Protein AF-A0A918XNM6-F1 (afdb_monomer)

InterPro domains:
  IPR001623 DnaJ domain [cd06257] (172-215)
  IPR036869 Chaperone J-domain superfamily [G3DSA:1.10.287.110] (163-220)
  IPR036869 Chaperone J-domain superfamily [SSF46565] (166-219)

Sequence (221 aa):
MPDASAPAGTRGASYIVPCSSRFRDRVADLAARRGASAADLARAVLLLVGPDQLARVPDPGEPDPADREAIELRSGASRGRVLKRKPRIQMRLPAGYRDSDLRRALALALQMAEGEAQLALVTASDRRAEAAVEKARDGLAEENATLRQLVSDLATPVLERGITGRSDALFVLGFPPTAVPDPTTVKRRWRRLAMIYHPDSAFGDHERMSQLNLALSRLLG

Radius of gyration: 36.49 Å; Cα contacts (8 Å, |Δi|>4): 243; chains: 1; bounding box: 73×28×99 Å

pLDDT: mean 90.88, std 11.56, range [34.44, 98.5]

Structure (mmCIF, N/CA/C/O backbone):
data_AF-A0A918XNM6-F1
#
_entry.id   AF-A0A918XNM6-F1
#
loop_
_atom_site.group_PDB
_atom_site.id
_atom_site.type_symbol
_atom_site.label_atom_id
_atom_site.label_alt_id
_atom_site.label_comp_id
_atom_site.label_asym_id
_atom_site.label_entity_id
_atom_site.label_seq_id
_atom_site.pdbx_PDB_ins_code
_atom_site.Cartn_x
_atom_site.Cartn_y
_atom_site.Cartn_z
_atom_site.occupancy
_atom_site.B_iso_or_equiv
_atom_site.auth_seq_id
_atom_site.auth_comp_id
_atom_site.auth_asym_id
_atom_site.auth_atom_id
_atom_site.pdbx_PDB_model_num
ATOM 1 N N . MET A 1 1 ? -23.505 8.303 -43.643 1.00 36.06 1 MET A N 1
ATOM 2 C CA . MET A 1 1 ? -22.376 7.362 -43.502 1.00 36.06 1 MET A CA 1
ATOM 3 C C . MET A 1 1 ? -21.120 8.210 -43.400 1.00 36.06 1 MET A C 1
ATOM 5 O O . MET A 1 1 ? -20.708 8.728 -44.430 1.00 36.06 1 MET A O 1
ATOM 9 N N . PRO A 1 2 ? -20.613 8.510 -42.193 1.00 35.84 2 PRO A N 1
ATOM 10 C CA . PRO A 1 2 ? -19.378 9.264 -42.062 1.00 35.84 2 PRO A CA 1
ATOM 11 C C . PRO A 1 2 ? -18.187 8.342 -42.331 1.00 35.84 2 PRO A C 1
ATOM 13 O O . PRO A 1 2 ? -18.175 7.179 -41.932 1.00 35.84 2 PRO A O 1
ATOM 16 N N . ASP A 1 3 ? -17.238 8.898 -43.068 1.00 34.44 3 ASP A N 1
ATOM 17 C CA . ASP A 1 3 ? -16.033 8.276 -43.592 1.00 34.44 3 ASP A CA 1
ATOM 18 C C . ASP A 1 3 ? -15.115 7.819 -42.446 1.00 34.44 3 ASP A C 1
ATOM 20 O O . ASP A 1 3 ? -14.707 8.613 -41.594 1.00 34.44 3 ASP A O 1
ATOM 24 N N . ALA A 1 4 ? -14.828 6.518 -42.390 1.00 42.84 4 ALA A N 1
ATOM 25 C CA . ALA A 1 4 ? -13.928 5.923 -41.412 1.00 42.84 4 ALA A CA 1
ATOM 26 C C . ALA A 1 4 ? -12.482 6.161 -41.863 1.00 42.84 4 ALA A C 1
ATOM 28 O O . ALA A 1 4 ? -11.829 5.278 -42.420 1.00 42.84 4 ALA A O 1
ATOM 29 N N . SER A 1 5 ? -11.976 7.373 -41.628 1.00 38.03 5 SER A N 1
ATOM 30 C CA . SER A 1 5 ? -10.560 7.677 -41.814 1.00 38.03 5 SER A CA 1
ATOM 31 C C . SER A 1 5 ? -9.727 6.779 -40.895 1.00 38.03 5 SER A C 1
ATOM 33 O O . SER A 1 5 ? -9.821 6.874 -39.668 1.00 38.03 5 SER A O 1
ATOM 35 N N . ALA A 1 6 ? -8.912 5.906 -41.490 1.00 37.59 6 ALA A N 1
ATOM 36 C CA . ALA A 1 6 ? -7.912 5.114 -40.786 1.00 37.59 6 ALA A CA 1
ATOM 37 C C . ALA A 1 6 ? -7.037 6.022 -39.894 1.00 37.59 6 ALA A C 1
ATOM 39 O O . ALA A 1 6 ? -6.684 7.126 -40.324 1.00 37.59 6 ALA A O 1
ATOM 40 N N . PRO A 1 7 ? -6.661 5.597 -38.672 1.00 42.84 7 PRO A N 1
ATOM 41 C CA . PRO A 1 7 ? -5.794 6.403 -37.824 1.00 42.84 7 PRO A CA 1
ATOM 42 C C . PRO A 1 7 ? -4.472 6.648 -38.557 1.00 42.84 7 PRO A C 1
ATOM 44 O O . PRO A 1 7 ? -3.807 5.703 -38.988 1.00 42.84 7 PRO A O 1
ATOM 47 N N . ALA A 1 8 ? -4.114 7.923 -38.728 1.00 46.00 8 ALA A N 1
ATOM 48 C CA . ALA A 1 8 ? -2.864 8.338 -39.349 1.00 46.00 8 ALA A CA 1
ATOM 49 C C . ALA A 1 8 ? -1.700 7.595 -38.680 1.00 46.00 8 ALA A C 1
ATOM 51 O O . ALA A 1 8 ? -1.456 7.766 -37.487 1.00 46.00 8 ALA A O 1
ATOM 52 N N . GLY A 1 9 ? -1.014 6.734 -39.439 1.00 50.06 9 GLY A N 1
ATOM 53 C CA . GLY A 1 9 ? 0.064 5.901 -38.919 1.00 50.06 9 GLY A CA 1
ATOM 54 C C . GLY A 1 9 ? 1.111 6.758 -38.215 1.00 50.06 9 GLY A C 1
ATOM 55 O O . GLY A 1 9 ? 1.778 7.584 -38.842 1.00 50.06 9 GLY A O 1
ATOM 56 N N . THR A 1 10 ? 1.241 6.585 -36.902 1.00 60.78 10 THR A N 1
ATOM 57 C CA . THR A 1 10 ? 2.183 7.343 -36.084 1.00 60.78 10 THR A CA 1
ATOM 58 C C . THR A 1 10 ? 3.596 7.059 -36.590 1.00 60.78 10 THR A C 1
ATOM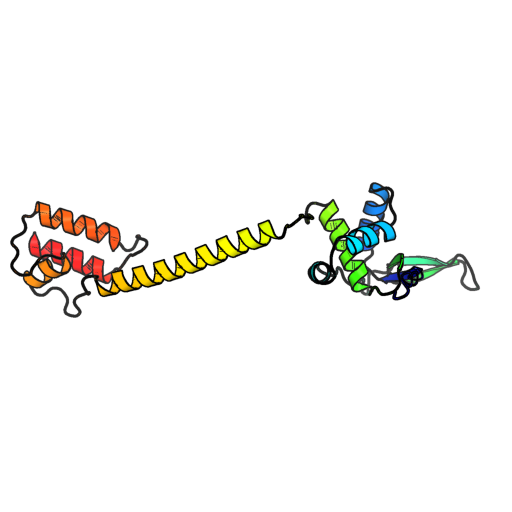 60 O O . THR A 1 10 ? 4.100 5.943 -36.451 1.00 60.78 10 THR A O 1
ATOM 63 N N . ARG A 1 11 ? 4.250 8.044 -37.225 1.00 76.31 11 ARG A N 1
ATOM 64 C CA . ARG A 1 11 ? 5.638 7.887 -37.693 1.00 76.31 11 ARG A CA 1
ATOM 65 C C . ARG A 1 11 ? 6.523 7.460 -36.522 1.00 76.31 11 ARG A C 1
ATOM 67 O O . ARG A 1 11 ? 6.492 8.072 -35.456 1.00 76.31 11 ARG A O 1
ATOM 74 N N . GLY A 1 12 ? 7.339 6.431 -36.745 1.00 81.81 12 GLY A N 1
ATOM 75 C CA . GLY A 1 12 ? 8.355 6.019 -35.780 1.00 81.81 12 GLY A CA 1
ATOM 76 C C . GLY A 1 12 ? 9.396 7.123 -35.584 1.00 81.81 12 GLY A C 1
ATOM 77 O O . GLY A 1 12 ? 10.036 7.545 -36.548 1.00 81.81 12 GLY A O 1
ATOM 78 N N . ALA A 1 13 ? 9.573 7.561 -34.342 1.00 90.56 13 ALA A N 1
ATOM 79 C CA . ALA A 1 13 ? 10.600 8.490 -33.899 1.00 90.56 13 ALA A CA 1
ATOM 80 C C . ALA A 1 13 ? 11.779 7.732 -33.269 1.00 90.56 13 ALA A C 1
ATOM 82 O O . ALA A 1 13 ? 11.621 6.653 -32.690 1.00 90.56 13 ALA A O 1
ATOM 83 N N . SER A 1 14 ? 12.978 8.299 -33.406 1.00 94.44 14 SER A N 1
ATOM 84 C CA . SER A 1 14 ? 14.178 7.809 -32.728 1.00 94.44 14 SER A CA 1
ATOM 85 C C . SER A 1 14 ? 14.359 8.573 -31.425 1.00 94.44 14 SER A C 1
ATOM 87 O O . SER A 1 14 ? 14.466 9.796 -31.441 1.00 94.44 14 SER A O 1
ATOM 89 N N . TYR A 1 15 ? 14.446 7.846 -30.320 1.00 96.12 15 TYR A N 1
ATOM 90 C CA . TYR A 1 15 ? 14.649 8.383 -28.983 1.00 96.12 15 TYR A CA 1
ATOM 91 C C . TYR A 1 15 ? 16.077 8.112 -28.517 1.00 96.12 15 TYR A C 1
ATOM 93 O O . TYR A 1 15 ? 16.608 7.016 -28.714 1.00 96.12 15 TYR A O 1
ATOM 101 N N . ILE A 1 16 ? 16.695 9.116 -27.895 1.00 95.88 16 ILE A N 1
ATOM 102 C CA . ILE A 1 16 ? 18.001 9.017 -27.241 1.00 95.88 16 ILE A CA 1
ATOM 103 C C . ILE A 1 16 ? 17.785 9.426 -25.790 1.00 95.88 16 ILE A C 1
ATOM 105 O O . ILE A 1 16 ? 17.869 10.604 -25.472 1.00 95.88 16 ILE A O 1
ATOM 109 N N . VAL A 1 17 ? 17.494 8.448 -24.937 1.00 96.69 17 VAL A N 1
ATOM 110 C CA . VAL A 1 17 ? 17.051 8.670 -23.558 1.00 96.69 17 VAL A CA 1
ATOM 111 C C . VAL A 1 17 ? 18.264 8.633 -22.625 1.00 96.69 17 VAL A C 1
ATOM 113 O O . VAL A 1 17 ? 18.846 7.556 -22.455 1.00 96.69 17 VAL A O 1
ATOM 116 N N . PRO A 1 18 ? 18.692 9.759 -22.023 1.00 96.75 18 PRO A N 1
ATOM 117 C CA . PRO A 1 18 ? 19.796 9.765 -21.069 1.00 96.75 18 PRO A CA 1
ATOM 118 C C . PRO A 1 18 ? 19.385 9.070 -19.768 1.00 96.75 18 PRO A C 1
ATOM 120 O O . PRO A 1 18 ? 18.349 9.388 -19.179 1.00 96.75 18 PRO A O 1
ATOM 123 N N . CYS A 1 19 ? 20.211 8.144 -19.292 1.00 96.62 19 CYS A N 1
ATOM 124 C CA . CYS A 1 19 ? 19.999 7.420 -18.037 1.00 96.62 19 CYS A CA 1
ATOM 125 C C . CYS A 1 19 ? 21.346 7.002 -17.434 1.00 96.62 19 CYS A C 1
ATOM 127 O O . CYS A 1 19 ? 22.368 7.077 -18.114 1.00 96.62 19 CYS A O 1
ATOM 129 N N . SER A 1 20 ? 21.362 6.546 -16.181 1.00 97.06 20 SER A N 1
ATOM 130 C CA . SER A 1 20 ? 22.591 6.017 -15.573 1.00 97.06 20 SER A CA 1
ATOM 131 C C . SER A 1 20 ? 23.114 4.774 -16.303 1.00 97.06 20 SER A C 1
ATOM 133 O O . SER A 1 20 ? 22.333 4.003 -16.875 1.00 97.06 20 SER A O 1
ATOM 135 N N . SER A 1 21 ? 24.431 4.553 -16.259 1.00 96.19 21 SER A N 1
ATOM 136 C CA . SER A 1 21 ? 25.080 3.362 -16.828 1.00 96.19 21 SER A CA 1
ATOM 137 C C . SER A 1 21 ? 24.494 2.087 -16.224 1.00 96.19 21 SER A C 1
ATOM 139 O O . SER A 1 21 ? 24.061 1.201 -16.952 1.00 96.19 21 SER A O 1
ATOM 141 N N . ARG A 1 22 ? 24.345 2.046 -14.892 1.00 96.62 22 ARG A N 1
ATOM 142 C CA . ARG A 1 22 ? 23.757 0.900 -14.180 1.00 96.62 22 ARG A CA 1
ATOM 143 C C . ARG A 1 22 ? 22.339 0.578 -14.658 1.00 96.62 22 ARG A C 1
ATOM 145 O O . ARG A 1 22 ? 21.997 -0.592 -14.802 1.00 96.62 22 ARG A O 1
ATOM 152 N N . PHE A 1 23 ? 21.501 1.593 -14.874 1.00 97.81 23 PHE A N 1
ATOM 153 C CA . PHE A 1 23 ? 20.142 1.379 -15.373 1.00 97.81 23 PHE A CA 1
ATOM 154 C C . PHE A 1 23 ? 20.151 0.868 -16.815 1.00 97.81 23 PHE A C 1
ATOM 156 O O . PHE A 1 23 ? 19.489 -0.124 -17.115 1.00 97.81 23 PHE A O 1
ATOM 163 N N . ARG A 1 24 ? 20.943 1.502 -17.689 1.00 97.31 24 ARG A N 1
ATOM 164 C CA . ARG A 1 24 ? 21.126 1.076 -19.083 1.00 97.31 24 ARG A CA 1
ATOM 165 C C . ARG A 1 24 ? 21.545 -0.389 -19.169 1.00 97.31 24 ARG A C 1
ATOM 167 O O . ARG A 1 24 ? 20.944 -1.133 -19.937 1.00 97.31 24 ARG A O 1
ATOM 174 N N . ASP A 1 25 ? 22.543 -0.784 -18.387 1.00 97.06 25 ASP A N 1
ATOM 175 C CA . ASP A 1 25 ? 23.121 -2.127 -18.438 1.00 97.06 25 ASP A CA 1
ATOM 176 C C . ASP A 1 25 ? 22.104 -3.170 -17.957 1.00 97.06 25 ASP A C 1
ATOM 178 O O . ASP A 1 25 ? 21.859 -4.150 -18.652 1.00 97.06 25 ASP A O 1
ATOM 182 N N . ARG A 1 26 ? 21.372 -2.894 -16.866 1.00 98.25 26 ARG A N 1
ATOM 183 C CA . ARG A 1 26 ? 20.266 -3.760 -16.412 1.00 98.25 26 ARG A CA 1
ATOM 184 C C . ARG A 1 26 ? 19.173 -3.928 -17.468 1.00 98.25 26 ARG A C 1
ATOM 186 O O . ARG A 1 26 ? 18.675 -5.038 -17.656 1.00 98.25 26 ARG A O 1
ATOM 193 N N . VAL A 1 27 ? 18.788 -2.844 -18.150 1.00 98.31 27 VAL A N 1
ATOM 194 C CA . VAL A 1 27 ? 17.802 -2.896 -19.242 1.00 98.31 27 VAL A CA 1
ATOM 195 C C . VAL A 1 27 ? 18.334 -3.719 -20.413 1.00 98.31 27 VAL A C 1
ATOM 197 O O . VAL A 1 27 ? 17.595 -4.540 -20.955 1.00 98.31 27 VAL A O 1
ATOM 200 N N . ALA A 1 28 ? 19.595 -3.521 -20.801 1.00 97.69 28 ALA A N 1
ATOM 201 C CA . ALA A 1 28 ? 20.230 -4.272 -21.879 1.00 97.69 28 ALA A CA 1
ATOM 202 C C . ALA A 1 28 ? 20.309 -5.770 -21.551 1.00 97.69 28 ALA A C 1
ATOM 204 O O . ALA A 1 28 ? 19.946 -6.597 -22.386 1.00 97.69 28 ALA A O 1
ATOM 205 N N . ASP A 1 29 ? 20.681 -6.116 -20.320 1.00 98.38 29 ASP A N 1
ATOM 206 C CA . ASP A 1 29 ? 20.733 -7.499 -19.858 1.00 98.38 29 ASP A CA 1
ATOM 207 C C . ASP A 1 29 ? 19.340 -8.136 -19.829 1.00 98.38 29 ASP A C 1
ATOM 209 O O . ASP A 1 29 ? 19.171 -9.281 -20.249 1.00 98.38 29 ASP A O 1
ATOM 213 N N . LEU A 1 30 ? 18.315 -7.410 -19.364 1.00 98.25 30 LEU A N 1
ATOM 214 C CA . LEU A 1 30 ? 16.934 -7.897 -19.407 1.00 98.25 30 LEU A CA 1
ATOM 215 C C . LEU A 1 30 ? 16.475 -8.128 -20.851 1.00 98.25 30 LEU A C 1
ATOM 217 O O . LEU A 1 30 ? 15.897 -9.172 -21.146 1.00 98.25 30 LEU A O 1
ATOM 221 N N . ALA A 1 31 ? 16.749 -7.176 -21.741 1.00 98.06 31 ALA A N 1
ATOM 222 C CA . ALA A 1 31 ? 16.420 -7.266 -23.157 1.00 98.06 31 ALA A CA 1
ATOM 223 C C . ALA A 1 31 ? 17.079 -8.505 -23.793 1.00 98.06 31 ALA A C 1
ATOM 225 O O . ALA A 1 31 ? 16.389 -9.321 -24.404 1.00 98.06 31 ALA A O 1
ATOM 226 N N . ALA A 1 32 ? 18.372 -8.723 -23.528 1.00 98.00 32 ALA A N 1
ATOM 227 C CA . ALA A 1 32 ? 19.110 -9.900 -23.978 1.00 98.00 32 ALA A CA 1
ATOM 228 C C . ALA A 1 32 ? 18.511 -11.210 -23.439 1.00 98.00 32 ALA A C 1
ATOM 230 O O . ALA A 1 32 ? 18.226 -12.117 -24.220 1.00 98.00 32 ALA A O 1
ATOM 231 N N . ARG A 1 33 ? 18.234 -11.298 -22.128 1.00 97.88 33 ARG A N 1
ATOM 232 C CA . ARG A 1 33 ? 17.606 -12.484 -21.509 1.00 97.88 33 ARG A CA 1
ATOM 233 C C . ARG A 1 33 ? 16.224 -12.801 -22.081 1.00 97.88 33 ARG A C 1
ATOM 235 O O . ARG A 1 33 ? 15.808 -13.955 -22.058 1.00 97.88 33 ARG A O 1
ATOM 242 N N . ARG A 1 34 ? 15.493 -11.789 -22.555 1.00 96.56 34 ARG A N 1
ATOM 243 C CA . ARG A 1 34 ? 14.148 -11.931 -23.134 1.00 96.56 34 ARG A CA 1
ATOM 244 C C . ARG A 1 34 ? 14.150 -12.052 -24.661 1.00 96.56 34 ARG A C 1
ATOM 246 O O . ARG A 1 34 ? 13.072 -12.147 -25.235 1.00 96.56 34 ARG A O 1
ATOM 253 N N . GLY A 1 35 ? 15.317 -12.039 -25.313 1.00 96.94 35 GLY A N 1
ATOM 254 C CA . GLY A 1 35 ? 15.412 -12.055 -26.777 1.00 96.94 35 GLY A CA 1
ATOM 255 C C . GLY A 1 35 ? 14.721 -10.858 -27.442 1.00 96.94 35 GLY A C 1
ATOM 256 O O . GLY A 1 35 ? 14.190 -10.987 -28.540 1.00 96.94 35 GLY A O 1
ATOM 257 N N . ALA A 1 36 ? 14.685 -9.712 -26.761 1.00 96.94 36 ALA A N 1
ATOM 258 C CA . ALA A 1 36 ? 13.956 -8.510 -27.157 1.00 96.94 36 ALA A CA 1
ATOM 259 C C . ALA A 1 36 ? 14.885 -7.288 -27.193 1.00 96.94 36 ALA A C 1
ATOM 261 O O . ALA A 1 36 ? 16.001 -7.324 -26.678 1.00 96.94 36 ALA A O 1
ATOM 262 N N . SER A 1 37 ? 14.430 -6.179 -27.780 1.00 97.44 37 SER A N 1
ATOM 263 C CA . SER A 1 37 ? 15.119 -4.888 -27.670 1.00 97.44 37 SER A CA 1
ATOM 264 C C . SER A 1 37 ? 14.582 -4.054 -26.500 1.00 97.44 37 SER A C 1
ATOM 266 O O . SER A 1 37 ? 13.461 -4.254 -26.031 1.00 97.44 37 SER A O 1
ATOM 268 N N . ALA A 1 38 ? 15.339 -3.039 -26.067 1.00 97.19 38 ALA A N 1
ATOM 269 C CA . ALA A 1 38 ? 14.835 -2.052 -25.106 1.00 97.19 38 ALA A CA 1
ATOM 270 C C . ALA A 1 38 ? 13.565 -1.338 -25.618 1.00 97.19 38 ALA A C 1
ATOM 272 O O . ALA A 1 38 ? 12.687 -0.993 -24.831 1.00 97.19 38 ALA A O 1
ATOM 273 N N . ALA A 1 39 ? 13.434 -1.160 -26.939 1.00 97.12 39 ALA A N 1
ATOM 274 C CA . ALA A 1 39 ? 12.224 -0.607 -27.539 1.00 97.12 39 ALA A CA 1
ATOM 275 C C . ALA A 1 39 ? 11.017 -1.539 -27.347 1.00 97.12 39 ALA A C 1
ATOM 277 O O . ALA A 1 39 ? 9.919 -1.057 -27.087 1.00 97.12 39 ALA A O 1
ATOM 278 N N . ASP A 1 40 ? 11.206 -2.856 -27.438 1.00 97.56 40 ASP A N 1
ATOM 279 C CA . ASP A 1 40 ? 10.117 -3.823 -27.265 1.00 97.56 40 ASP A CA 1
ATOM 280 C C . ASP A 1 40 ? 9.670 -3.908 -25.805 1.00 97.56 40 ASP A C 1
ATOM 282 O O . ASP A 1 40 ? 8.469 -3.924 -25.543 1.00 97.56 40 ASP A O 1
ATOM 286 N N . LEU A 1 41 ? 10.614 -3.861 -24.856 1.00 97.75 41 LEU A N 1
ATOM 287 C CA . LEU A 1 41 ? 10.301 -3.782 -23.424 1.00 97.75 41 LEU A CA 1
ATOM 288 C C . LEU A 1 41 ? 9.481 -2.527 -23.100 1.00 97.75 41 LEU A C 1
ATOM 290 O O . LEU A 1 41 ? 8.423 -2.619 -22.477 1.00 97.75 41 LEU A O 1
ATOM 294 N N . ALA A 1 42 ? 9.939 -1.360 -23.565 1.00 97.62 42 ALA A N 1
ATOM 295 C CA . ALA A 1 42 ? 9.218 -0.106 -23.372 1.00 97.62 42 ALA A CA 1
ATOM 296 C C . ALA A 1 42 ? 7.831 -0.152 -24.031 1.00 97.62 42 ALA A C 1
ATOM 298 O O . ALA A 1 42 ? 6.841 0.214 -23.403 1.00 97.62 42 ALA A O 1
ATOM 299 N N . ARG A 1 43 ? 7.733 -0.648 -25.273 1.00 96.25 43 ARG A N 1
ATOM 300 C CA . ARG A 1 43 ? 6.462 -0.760 -26.003 1.00 96.25 43 ARG A CA 1
ATOM 301 C C . ARG A 1 43 ? 5.466 -1.661 -25.279 1.00 96.25 43 ARG A C 1
ATOM 303 O O . ARG A 1 43 ? 4.302 -1.291 -25.185 1.00 96.25 43 ARG A O 1
ATOM 310 N N . ALA A 1 44 ? 5.904 -2.813 -24.772 1.00 96.00 44 ALA A N 1
ATOM 311 C CA . ALA A 1 44 ? 5.036 -3.734 -24.044 1.00 96.00 44 ALA A CA 1
ATOM 312 C C . ALA A 1 44 ? 4.400 -3.055 -22.822 1.00 96.00 44 ALA A C 1
ATOM 314 O O . ALA A 1 44 ? 3.189 -3.133 -22.634 1.00 96.00 44 ALA A O 1
ATOM 315 N N . VAL A 1 45 ? 5.196 -2.318 -22.043 1.00 96.94 45 VAL A N 1
ATOM 316 C CA . VAL A 1 45 ? 4.689 -1.567 -20.888 1.00 96.94 45 VAL A CA 1
ATOM 317 C C . VAL A 1 45 ? 3.752 -0.440 -21.321 1.00 96.94 45 VAL A C 1
ATOM 319 O O . VAL A 1 45 ? 2.652 -0.337 -20.793 1.00 96.94 45 VAL A O 1
ATOM 322 N N . LEU A 1 46 ? 4.138 0.365 -22.314 1.00 95.25 46 LEU A N 1
ATOM 323 C CA . LEU A 1 46 ? 3.338 1.500 -22.793 1.00 95.25 46 LEU A CA 1
ATOM 324 C C . LEU A 1 46 ? 1.991 1.088 -23.412 1.00 95.25 46 LEU A C 1
ATOM 326 O O . LEU A 1 46 ? 1.071 1.899 -23.448 1.00 95.25 46 LEU A O 1
ATOM 330 N N . LEU A 1 47 ? 1.871 -0.145 -23.915 1.00 94.44 47 LEU A N 1
ATOM 331 C CA . LEU A 1 47 ? 0.613 -0.687 -24.441 1.00 94.44 47 LEU A CA 1
ATOM 332 C C . LEU A 1 47 ? -0.317 -1.211 -23.341 1.00 94.44 47 LEU A C 1
ATOM 334 O O . LEU A 1 47 ? -1.533 -1.140 -23.491 1.00 94.44 47 LEU A O 1
ATOM 338 N N . LEU A 1 48 ? 0.245 -1.765 -22.265 1.00 94.12 48 LEU A N 1
ATOM 339 C CA . LEU A 1 48 ? -0.524 -2.412 -21.198 1.00 94.12 48 LEU A CA 1
ATOM 340 C C . LEU A 1 48 ? -0.847 -1.469 -20.035 1.00 94.12 48 LEU A C 1
ATOM 342 O O . LEU A 1 48 ? -1.825 -1.680 -19.321 1.00 94.12 48 LEU A O 1
ATOM 346 N N . VAL A 1 49 ? -0.025 -0.442 -19.829 1.00 94.00 49 VAL A N 1
ATOM 347 C CA . VAL A 1 49 ? -0.083 0.437 -18.661 1.00 94.00 49 VAL A CA 1
ATOM 348 C C . VAL A 1 49 ? -0.476 1.840 -19.102 1.00 94.00 49 VAL A C 1
ATOM 350 O O . VAL A 1 49 ? 0.234 2.494 -19.863 1.00 94.00 49 VAL A O 1
ATOM 353 N N . GLY A 1 50 ? -1.616 2.316 -18.596 1.00 91.50 50 GLY A N 1
ATOM 354 C CA . GLY A 1 50 ? -2.094 3.671 -18.864 1.00 91.50 50 GLY A CA 1
ATOM 355 C C . GLY A 1 50 ? -1.166 4.760 -18.297 1.00 91.50 50 GLY A C 1
ATOM 356 O O . GLY A 1 50 ? -0.424 4.504 -17.341 1.00 91.50 50 GLY A O 1
ATOM 357 N N . PRO A 1 51 ? -1.232 5.994 -18.833 1.00 91.88 51 PRO A N 1
ATOM 358 C CA . PRO A 1 51 ? -0.317 7.082 -18.476 1.00 91.88 51 PRO A CA 1
ATOM 359 C C . PRO A 1 51 ? -0.340 7.427 -16.979 1.00 91.88 51 PRO A C 1
ATOM 361 O O . PRO A 1 51 ? 0.716 7.658 -16.392 1.00 91.88 51 PRO A O 1
ATOM 364 N N . ASP A 1 52 ? -1.511 7.378 -16.337 1.00 93.19 52 ASP A N 1
ATOM 365 C CA . ASP A 1 52 ? -1.655 7.682 -14.907 1.00 93.19 52 ASP A CA 1
ATOM 366 C C . ASP A 1 52 ? -0.962 6.652 -14.010 1.00 93.19 52 ASP A C 1
ATOM 368 O O . ASP A 1 52 ? -0.397 7.001 -12.975 1.00 93.19 52 ASP A O 1
ATOM 372 N N . GLN A 1 53 ? -0.988 5.375 -14.403 1.00 93.19 53 GLN A N 1
ATOM 373 C CA . GLN A 1 53 ? -0.310 4.311 -13.661 1.00 93.19 53 GLN A CA 1
ATOM 374 C C . GLN A 1 53 ? 1.197 4.379 -13.888 1.00 93.19 53 GLN A C 1
ATOM 376 O O . GLN A 1 53 ? 1.976 4.274 -12.942 1.00 93.19 53 GLN A O 1
ATOM 381 N N . LEU A 1 54 ? 1.617 4.654 -15.124 1.00 95.38 54 LEU A N 1
ATOM 382 C CA . LEU A 1 54 ? 3.024 4.846 -15.451 1.00 95.38 54 LEU A CA 1
ATOM 383 C C . LEU A 1 54 ? 3.635 6.031 -14.683 1.00 95.38 54 L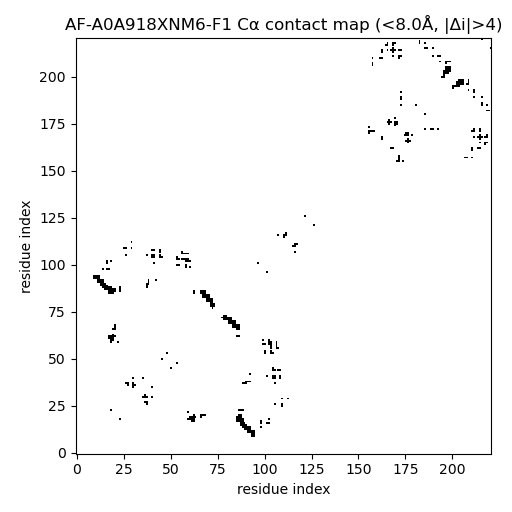EU A C 1
ATOM 385 O O . LEU A 1 54 ? 4.764 5.942 -14.206 1.00 95.38 54 LEU A O 1
ATOM 389 N N . ALA A 1 55 ? 2.879 7.116 -14.493 1.00 95.19 55 ALA A N 1
ATOM 390 C CA . ALA A 1 55 ? 3.308 8.286 -13.725 1.00 95.19 55 ALA A CA 1
ATOM 391 C C . ALA A 1 55 ? 3.540 8.000 -12.226 1.00 95.19 55 ALA A C 1
ATOM 393 O O . ALA A 1 55 ? 4.220 8.783 -11.557 1.00 95.19 55 ALA A O 1
ATOM 394 N N . ARG A 1 56 ? 3.024 6.884 -11.691 1.00 95.06 56 ARG A N 1
ATOM 395 C CA . ARG A 1 56 ? 3.268 6.446 -10.304 1.00 95.06 56 ARG A CA 1
ATOM 396 C C . ARG A 1 56 ? 4.575 5.671 -10.142 1.00 95.06 56 ARG A C 1
ATOM 398 O O . ARG A 1 56 ? 5.102 5.612 -9.036 1.00 95.06 56 ARG A O 1
ATOM 405 N N . VAL A 1 57 ? 5.118 5.110 -11.222 1.00 96.56 57 VAL A N 1
ATOM 406 C CA . VAL A 1 57 ? 6.406 4.401 -11.201 1.00 96.56 57 VAL A CA 1
ATOM 407 C C . VAL A 1 57 ? 7.528 5.419 -11.013 1.00 96.56 57 VAL A C 1
ATOM 409 O O . VAL A 1 57 ? 7.613 6.324 -11.840 1.00 96.56 57 VAL A O 1
ATOM 412 N N . PRO A 1 58 ? 8.402 5.312 -9.996 1.00 96.12 58 PRO A N 1
ATOM 413 C CA . PRO A 1 58 ? 9.514 6.246 -9.819 1.00 96.12 58 PRO A CA 1
ATOM 414 C C . PRO A 1 58 ? 10.397 6.355 -11.074 1.00 96.12 58 PRO A C 1
ATOM 416 O O . PRO A 1 58 ? 10.795 5.343 -11.651 1.00 96.12 58 PRO A O 1
ATOM 419 N N . ASP A 1 59 ? 10.714 7.582 -11.506 1.00 96.81 59 ASP A N 1
ATOM 420 C CA . ASP A 1 59 ? 11.671 7.794 -12.600 1.00 96.81 59 ASP A CA 1
ATOM 421 C C . ASP A 1 59 ? 13.095 7.545 -12.079 1.00 96.81 59 ASP A C 1
ATOM 423 O O . ASP A 1 59 ? 13.512 8.247 -11.156 1.00 96.81 59 ASP A O 1
ATOM 427 N N . PRO A 1 60 ? 13.870 6.609 -12.659 1.00 95.50 60 PRO A N 1
ATOM 428 C CA . PRO A 1 60 ? 15.270 6.403 -12.280 1.00 95.50 60 PRO A CA 1
ATOM 429 C C . PRO A 1 60 ? 16.169 7.612 -12.589 1.00 95.50 60 PRO A C 1
ATOM 431 O O . PRO A 1 60 ? 17.299 7.662 -12.108 1.00 95.50 60 PRO A O 1
ATOM 434 N N . GLY A 1 61 ? 15.684 8.579 -13.373 1.00 94.31 61 GLY A N 1
ATOM 435 C CA . GLY A 1 61 ? 16.330 9.872 -13.555 1.00 94.31 61 GLY A CA 1
ATOM 436 C C . GLY A 1 61 ? 17.468 9.886 -14.576 1.00 94.31 61 GLY A C 1
ATOM 437 O O . GLY A 1 61 ? 17.760 8.913 -15.279 1.00 94.31 61 GLY A O 1
ATOM 438 N N . GLU A 1 62 ? 18.078 11.063 -14.704 1.00 93.38 62 GLU A N 1
ATOM 439 C CA . GLU A 1 62 ? 19.257 11.280 -15.543 1.00 93.38 62 GLU A CA 1
ATOM 440 C C . GLU A 1 62 ? 20.535 10.732 -14.887 1.00 93.38 62 GLU A C 1
ATOM 442 O O . GLU A 1 62 ? 20.579 10.571 -13.668 1.00 93.38 62 GLU A O 1
ATOM 447 N N . PRO A 1 63 ? 21.591 10.444 -15.674 1.00 93.25 63 PRO A N 1
ATOM 448 C CA . PRO A 1 63 ? 22.874 10.034 -15.118 1.00 93.25 63 PRO A CA 1
ATOM 449 C C . PRO A 1 63 ? 23.490 11.148 -14.269 1.00 93.25 63 PRO A C 1
ATOM 451 O O . PRO A 1 63 ? 23.411 12.330 -14.620 1.00 93.25 63 PRO A O 1
ATOM 454 N N . ASP A 1 64 ? 24.189 10.745 -13.210 1.00 92.06 64 ASP A N 1
ATOM 455 C CA . ASP A 1 64 ? 25.011 11.638 -12.396 1.00 92.06 64 ASP A CA 1
ATOM 456 C C . ASP A 1 64 ? 26.056 12.391 -13.260 1.00 92.06 64 ASP A C 1
ATOM 458 O O . ASP A 1 64 ? 26.508 11.873 -14.293 1.00 92.06 64 ASP A O 1
ATOM 462 N N . PRO A 1 65 ? 26.478 13.619 -12.899 1.00 90.12 65 PRO A N 1
ATOM 463 C CA . PRO A 1 65 ? 27.528 14.335 -13.618 1.00 90.12 65 PRO A CA 1
ATOM 464 C C . PRO A 1 65 ? 28.853 13.570 -13.794 1.00 90.12 65 PRO A C 1
ATOM 466 O O . PRO A 1 65 ? 29.536 13.787 -14.798 1.00 90.12 65 PRO A O 1
ATOM 469 N N . ALA A 1 66 ? 29.206 12.670 -12.879 1.00 91.50 66 ALA A N 1
ATOM 470 C CA . ALA A 1 66 ? 30.392 11.825 -12.981 1.00 91.50 66 ALA A CA 1
ATOM 471 C C . ALA A 1 66 ? 30.166 10.562 -13.834 1.00 91.50 66 ALA A C 1
ATOM 473 O O . ALA A 1 66 ? 31.126 10.014 -14.378 1.00 91.50 66 ALA A O 1
ATOM 474 N N . ASP A 1 67 ? 28.917 10.122 -14.005 1.00 92.81 67 ASP A N 1
ATOM 475 C CA . ASP A 1 67 ? 28.574 8.943 -14.803 1.00 92.81 67 ASP A CA 1
ATOM 476 C C . ASP A 1 67 ? 28.694 9.269 -16.301 1.00 92.81 67 ASP A C 1
ATOM 478 O O . ASP A 1 67 ? 27.855 9.953 -16.905 1.00 92.81 67 ASP A O 1
ATOM 482 N N . ARG A 1 68 ? 29.819 8.862 -16.898 1.00 91.88 68 ARG A N 1
ATOM 483 C CA . ARG A 1 68 ? 30.187 9.166 -18.285 1.00 91.88 68 ARG A CA 1
ATOM 484 C C . ARG A 1 68 ? 30.697 7.924 -18.999 1.00 91.88 68 ARG A C 1
ATOM 486 O O . ARG A 1 68 ? 31.655 7.289 -18.577 1.00 91.88 68 ARG A O 1
ATOM 493 N N . GLU A 1 69 ? 30.102 7.658 -20.152 1.00 87.75 69 GLU A N 1
ATOM 494 C CA . GLU A 1 69 ? 30.520 6.620 -21.083 1.00 87.75 69 GLU A CA 1
ATOM 495 C C . GLU A 1 69 ? 31.652 7.149 -21.978 1.00 87.75 69 GLU A C 1
ATOM 497 O O . GLU A 1 69 ? 31.529 8.228 -22.565 1.00 87.75 69 GLU A O 1
ATOM 502 N N . ALA A 1 70 ? 32.746 6.394 -22.090 1.00 86.81 70 ALA A N 1
ATOM 503 C CA . ALA A 1 70 ? 33.871 6.693 -22.972 1.00 86.81 70 ALA A CA 1
ATOM 504 C C . ALA A 1 70 ? 33.710 5.955 -24.306 1.00 86.81 70 ALA A C 1
ATOM 506 O O . ALA A 1 70 ? 33.537 4.739 -24.323 1.00 86.81 70 ALA A O 1
ATOM 507 N N . ILE A 1 71 ? 33.762 6.682 -25.424 1.00 86.19 71 ILE A N 1
ATOM 508 C CA . ILE A 1 71 ? 33.572 6.099 -26.757 1.00 86.19 71 ILE A CA 1
ATOM 509 C C . ILE A 1 71 ? 34.646 6.556 -27.707 1.00 86.19 71 ILE A C 1
ATOM 511 O O . ILE A 1 71 ? 34.837 7.751 -27.923 1.00 86.19 71 ILE A O 1
ATOM 515 N N . GLU A 1 72 ? 35.277 5.585 -28.343 1.00 87.00 72 GLU A N 1
ATOM 516 C CA . GLU A 1 72 ? 36.187 5.829 -29.444 1.00 87.00 72 GLU A CA 1
ATOM 517 C C . GLU A 1 72 ? 35.416 6.237 -30.697 1.00 87.00 72 GLU A C 1
ATOM 519 O O . GLU A 1 72 ? 34.556 5.515 -31.215 1.00 87.00 72 GLU A O 1
ATOM 524 N N . LEU A 1 73 ? 35.734 7.423 -31.204 1.00 85.44 73 LEU A N 1
ATOM 525 C CA . LEU A 1 73 ? 35.179 7.915 -32.452 1.00 85.44 73 LEU A CA 1
ATOM 526 C C . LEU A 1 73 ? 35.763 7.106 -33.613 1.00 85.44 73 LEU A C 1
ATOM 528 O O . LEU A 1 73 ? 36.965 7.135 -33.874 1.00 85.44 73 LEU A O 1
ATOM 532 N N . ARG A 1 74 ? 34.902 6.389 -34.341 1.00 83.12 74 ARG A N 1
ATOM 533 C CA . ARG A 1 74 ? 35.310 5.542 -35.475 1.00 83.12 74 ARG A CA 1
ATOM 534 C C . ARG A 1 74 ? 35.386 6.293 -36.812 1.00 83.12 74 ARG A C 1
ATOM 536 O O . ARG A 1 74 ? 35.916 5.749 -37.777 1.00 83.12 74 ARG A O 1
ATOM 543 N N . SER A 1 75 ? 34.900 7.534 -36.881 1.00 77.94 75 SER A N 1
ATOM 544 C CA . SER A 1 75 ? 34.768 8.305 -38.127 1.00 77.94 75 SER A CA 1
ATOM 545 C C . SER A 1 75 ? 34.963 9.816 -37.932 1.00 77.94 75 SER A C 1
ATOM 547 O O . SER A 1 75 ? 34.767 10.340 -36.837 1.00 77.94 75 SER A O 1
ATOM 549 N N . GLY A 1 76 ? 35.303 10.520 -39.020 1.00 81.25 76 GLY A N 1
ATOM 550 C CA . GLY A 1 76 ? 35.516 11.974 -39.054 1.00 81.25 76 GLY A CA 1
ATOM 551 C C . GLY A 1 76 ? 36.940 12.412 -38.685 1.00 81.25 76 GLY A C 1
ATOM 552 O O . GLY A 1 76 ? 37.805 11.584 -38.404 1.00 81.25 76 GLY A O 1
ATOM 553 N N . ALA A 1 77 ? 37.178 13.728 -38.649 1.00 78.25 77 ALA A N 1
ATOM 554 C CA . ALA A 1 77 ? 38.492 14.330 -38.360 1.00 78.25 77 ALA A CA 1
ATOM 555 C C . ALA A 1 77 ? 39.048 13.995 -36.960 1.00 78.25 77 ALA A C 1
ATOM 557 O O . ALA A 1 77 ? 40.226 14.183 -36.686 1.00 78.25 77 ALA A O 1
ATOM 558 N N . SER A 1 78 ? 38.193 13.499 -36.063 1.00 76.88 78 SER A N 1
ATOM 559 C CA . SER A 1 78 ? 38.541 13.098 -34.696 1.00 76.88 78 SER A CA 1
ATOM 560 C C . SER A 1 78 ? 38.571 11.576 -34.505 1.00 76.88 78 SER A C 1
ATOM 562 O O . SER A 1 78 ? 38.453 11.103 -33.376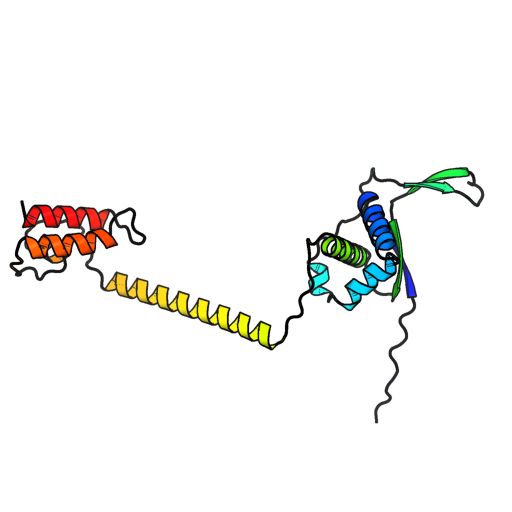 1.00 76.88 78 SER A O 1
ATOM 564 N N . ARG A 1 79 ? 38.703 10.794 -35.587 1.00 80.31 79 ARG A N 1
ATOM 565 C CA . ARG A 1 79 ? 38.817 9.329 -35.524 1.00 80.31 79 ARG A CA 1
ATOM 566 C C . ARG A 1 79 ? 39.965 8.908 -34.594 1.00 80.31 79 ARG A C 1
ATOM 568 O O . ARG A 1 79 ? 41.059 9.453 -34.677 1.00 80.31 79 ARG A O 1
ATOM 575 N N . GLY A 1 80 ? 39.699 7.948 -33.709 1.00 82.25 80 GLY A N 1
ATOM 576 C CA . GLY A 1 80 ? 40.641 7.468 -32.691 1.00 82.25 80 GLY A CA 1
ATOM 577 C C . GLY A 1 80 ? 40.644 8.272 -31.385 1.00 82.25 80 GLY A C 1
ATOM 578 O O . GLY A 1 80 ? 41.277 7.854 -30.422 1.00 82.25 80 GLY A O 1
ATOM 579 N N . ARG A 1 81 ? 39.921 9.400 -31.301 1.00 85.25 81 ARG A N 1
ATOM 580 C CA . ARG A 1 81 ? 39.748 10.129 -30.033 1.00 85.25 81 ARG A CA 1
ATOM 581 C C . ARG A 1 81 ? 38.642 9.505 -29.186 1.00 85.25 81 ARG A C 1
ATOM 583 O O . ARG A 1 81 ? 37.614 9.077 -29.713 1.00 85.25 81 ARG A O 1
ATOM 590 N N . VAL A 1 82 ? 38.834 9.525 -27.868 1.00 87.19 82 VAL A N 1
ATOM 591 C CA . VAL A 1 82 ? 37.832 9.103 -26.884 1.00 87.19 82 VAL A CA 1
ATOM 592 C C . VAL A 1 82 ? 36.945 10.290 -26.515 1.00 87.19 82 VAL A C 1
ATOM 594 O O . VAL A 1 82 ? 37.418 11.297 -25.990 1.00 87.19 82 VAL A O 1
ATOM 597 N N . LEU A 1 83 ? 35.645 10.167 -26.767 1.00 86.75 83 LEU A N 1
ATOM 598 C CA . LEU A 1 83 ? 34.627 11.123 -26.353 1.00 86.75 83 LEU A CA 1
ATOM 599 C C . LEU A 1 83 ? 33.924 10.617 -25.092 1.00 86.75 83 LEU A C 1
ATOM 601 O O . LEU A 1 83 ? 33.370 9.519 -25.089 1.00 86.75 83 LEU A O 1
ATOM 605 N N . LYS A 1 84 ? 33.893 11.445 -24.044 1.00 88.88 84 LYS A N 1
ATOM 606 C CA . LYS A 1 84 ? 33.064 11.202 -22.857 1.00 88.88 84 LYS A CA 1
ATOM 607 C C . LYS A 1 84 ? 31.664 11.766 -23.082 1.00 88.88 84 LYS A C 1
ATOM 609 O O . LYS A 1 84 ? 31.518 12.947 -23.390 1.00 88.88 84 LYS A O 1
ATOM 614 N N . ARG A 1 85 ? 30.630 10.944 -22.911 1.00 90.69 85 ARG A N 1
ATOM 615 C CA . ARG A 1 85 ? 29.222 11.345 -23.077 1.00 90.69 85 ARG A CA 1
ATOM 616 C C . ARG A 1 85 ? 28.341 10.793 -21.959 1.00 90.69 85 ARG A C 1
ATOM 618 O O . ARG A 1 85 ? 28.736 9.864 -21.263 1.00 90.69 85 ARG A O 1
ATOM 625 N N . LYS A 1 86 ? 27.135 11.346 -21.800 1.00 91.88 86 LYS A N 1
ATOM 626 C CA . LYS A 1 86 ? 26.113 10.758 -20.921 1.00 91.88 86 LYS A CA 1
ATOM 627 C C . LYS A 1 86 ? 25.743 9.348 -21.425 1.00 91.88 86 LYS A C 1
ATOM 629 O O . LYS A 1 86 ? 25.487 9.215 -22.631 1.00 91.88 86 LYS A O 1
ATOM 634 N N . PRO A 1 87 ? 25.694 8.331 -20.548 1.00 94.50 87 PRO A N 1
ATOM 635 C CA . PRO A 1 87 ? 25.104 7.043 -20.882 1.00 94.50 87 PRO A CA 1
ATOM 636 C C . PRO A 1 87 ? 23.639 7.233 -21.288 1.00 94.50 87 PRO A C 1
ATOM 638 O O . PRO A 1 87 ? 22.960 8.175 -20.865 1.00 94.50 87 PRO A O 1
ATOM 641 N N . ARG A 1 88 ? 23.173 6.387 -22.204 1.00 95.69 88 ARG A N 1
ATOM 642 C CA . ARG A 1 88 ? 21.859 6.540 -22.829 1.00 95.69 88 ARG A CA 1
ATOM 643 C C . ARG A 1 88 ? 21.351 5.237 -23.411 1.00 95.69 88 ARG A C 1
ATOM 645 O O . ARG A 1 88 ? 22.144 4.398 -23.835 1.00 95.69 88 ARG A O 1
ATOM 652 N N . ILE A 1 89 ? 20.035 5.133 -23.517 1.00 96.38 89 ILE A N 1
ATOM 653 C CA . ILE A 1 89 ? 19.345 4.075 -24.249 1.00 96.38 89 ILE A CA 1
ATOM 654 C C . ILE A 1 89 ? 18.818 4.676 -25.550 1.00 96.38 89 ILE A C 1
ATOM 656 O O . ILE A 1 89 ? 18.188 5.734 -25.552 1.00 96.38 89 ILE A O 1
ATOM 660 N N . GLN A 1 90 ? 19.099 4.013 -26.669 1.00 95.56 90 GLN A N 1
ATOM 661 C CA . GLN A 1 90 ? 18.577 4.396 -27.978 1.00 95.56 90 GLN A CA 1
ATOM 662 C C . GLN A 1 90 ? 17.461 3.433 -28.373 1.00 95.56 90 GLN A C 1
ATOM 664 O O . GLN A 1 90 ? 17.638 2.219 -28.303 1.00 95.56 90 GLN A O 1
ATOM 669 N N . MET A 1 91 ? 16.308 3.966 -28.771 1.00 95.31 91 MET A N 1
ATOM 670 C CA . MET A 1 91 ? 15.135 3.160 -29.123 1.00 95.31 91 MET A CA 1
ATOM 671 C C . MET A 1 91 ? 14.313 3.818 -30.231 1.00 95.31 91 MET A C 1
ATOM 673 O O . MET A 1 91 ? 14.353 5.035 -30.404 1.00 95.31 91 MET A O 1
ATOM 677 N N . ARG A 1 92 ? 13.545 3.016 -30.977 1.00 95.25 92 ARG A N 1
ATOM 678 C CA . ARG A 1 92 ? 12.624 3.498 -32.014 1.00 95.25 92 ARG A CA 1
ATOM 679 C C . ARG A 1 92 ? 11.187 3.129 -31.650 1.00 95.25 92 ARG A C 1
ATOM 681 O O . ARG A 1 92 ? 10.846 1.949 -31.568 1.00 95.25 92 ARG A O 1
ATOM 688 N N . LEU A 1 93 ? 10.354 4.141 -31.434 1.00 94.19 93 LEU A N 1
ATOM 689 C CA . LEU A 1 93 ? 8.970 4.020 -30.959 1.00 94.19 93 LEU A CA 1
ATOM 690 C C . LEU A 1 93 ? 8.065 5.010 -31.707 1.00 94.19 93 LEU A C 1
ATOM 692 O O . LEU A 1 93 ? 8.588 5.920 -32.350 1.00 94.19 93 LEU A O 1
ATOM 696 N N . PRO A 1 94 ? 6.728 4.863 -31.661 1.00 92.50 94 PRO A N 1
ATOM 697 C CA . PRO A 1 94 ? 5.822 5.927 -32.095 1.00 92.50 94 PRO A CA 1
ATOM 698 C C . PRO A 1 94 ? 6.192 7.269 -31.450 1.00 92.50 94 PRO A C 1
ATOM 700 O O . PRO A 1 94 ? 6.638 7.300 -30.305 1.00 92.50 94 PRO A O 1
ATOM 703 N N . ALA A 1 95 ? 6.041 8.369 -32.184 1.00 90.19 95 ALA A N 1
ATOM 704 C CA . ALA A 1 95 ? 6.269 9.700 -31.629 1.00 90.19 95 ALA A CA 1
ATOM 705 C C . ALA A 1 95 ? 5.266 10.031 -30.501 1.00 90.19 95 ALA A C 1
ATOM 707 O O . ALA A 1 95 ? 4.146 9.525 -30.501 1.00 90.19 95 ALA A O 1
ATOM 708 N N . GLY A 1 96 ? 5.651 10.929 -29.587 1.00 90.88 96 GLY A N 1
ATOM 709 C CA . GLY A 1 96 ? 4.772 11.476 -28.539 1.00 90.88 96 GLY A CA 1
ATOM 710 C C . GLY A 1 96 ? 5.179 11.170 -27.093 1.00 90.88 96 GLY A C 1
ATOM 711 O O . GLY A 1 96 ? 4.600 11.742 -26.177 1.00 90.88 96 GLY A O 1
ATOM 712 N N . TYR A 1 97 ? 6.184 10.321 -26.866 1.00 93.75 97 TYR A N 1
ATOM 713 C CA . TYR A 1 97 ? 6.673 10.016 -25.514 1.00 93.75 97 TYR A CA 1
ATOM 714 C C . TYR A 1 97 ? 7.714 11.021 -25.012 1.00 93.75 97 TYR A C 1
ATOM 716 O O . TYR A 1 97 ? 8.516 11.529 -25.799 1.00 93.75 97 TYR A O 1
ATOM 724 N N . ARG A 1 98 ? 7.737 11.264 -23.696 1.00 94.56 98 ARG A N 1
ATOM 725 C CA . ARG A 1 98 ? 8.812 11.999 -23.011 1.00 94.56 98 ARG A CA 1
ATOM 726 C C . ARG A 1 98 ? 9.883 11.028 -22.521 1.00 94.56 98 ARG A C 1
ATOM 728 O O . ARG A 1 98 ? 9.572 9.895 -22.157 1.00 94.56 98 ARG A O 1
ATOM 735 N N . ASP A 1 99 ? 11.120 11.499 -22.400 1.00 95.56 99 ASP A N 1
ATOM 736 C CA . ASP A 1 99 ? 12.237 10.692 -21.890 1.00 95.56 99 ASP A CA 1
ATOM 737 C C . ASP A 1 99 ? 11.952 10.090 -20.506 1.00 95.56 99 ASP A C 1
ATOM 739 O O . ASP A 1 99 ? 12.252 8.921 -20.267 1.00 95.56 99 ASP A O 1
ATOM 743 N N . SER A 1 100 ? 11.304 10.845 -19.613 1.00 96.62 100 SER A N 1
ATOM 744 C CA . SER A 1 100 ? 10.906 10.352 -18.289 1.00 96.62 100 SER A CA 1
ATOM 745 C C . SER A 1 100 ? 9.900 9.202 -18.363 1.00 96.62 100 SER A C 1
ATOM 747 O O . SER A 1 100 ? 9.985 8.268 -17.572 1.00 96.62 100 SER A O 1
ATOM 749 N N . ASP A 1 101 ? 8.964 9.232 -19.316 1.00 96.94 101 ASP A N 1
ATOM 750 C CA . ASP A 1 101 ? 7.969 8.166 -19.483 1.00 96.94 101 ASP A CA 1
ATOM 751 C C . ASP A 1 101 ? 8.638 6.889 -20.006 1.00 96.94 101 ASP A C 1
ATOM 753 O O . ASP A 1 101 ? 8.343 5.791 -19.540 1.00 96.94 101 ASP A O 1
ATOM 757 N N . LEU A 1 102 ? 9.611 7.035 -20.913 1.00 97.75 102 LEU A N 1
ATOM 758 C CA . LEU A 1 102 ? 10.405 5.920 -21.433 1.00 97.75 102 LEU A CA 1
ATOM 759 C C . LEU A 1 102 ? 11.294 5.293 -20.351 1.00 97.75 102 LEU A C 1
ATOM 761 O O . LEU A 1 102 ? 11.384 4.067 -20.264 1.00 97.75 102 LEU A O 1
ATOM 765 N N . ARG A 1 103 ? 11.912 6.110 -19.487 1.00 98.31 103 ARG A N 1
ATOM 766 C CA . ARG A 1 103 ? 12.663 5.609 -18.326 1.00 98.31 103 ARG A CA 1
ATOM 767 C C . ARG A 1 103 ? 11.764 4.880 -17.333 1.00 98.31 103 ARG A C 1
ATOM 769 O O . ARG A 1 103 ? 12.120 3.783 -16.913 1.00 98.31 103 ARG A O 1
ATOM 776 N N . ARG A 1 104 ? 10.595 5.437 -17.002 1.00 98.50 104 ARG A N 1
ATOM 777 C CA . ARG A 1 104 ? 9.606 4.792 -16.117 1.00 98.50 104 ARG A CA 1
ATOM 778 C C . ARG A 1 104 ? 9.102 3.473 -16.690 1.00 98.50 104 ARG A C 1
ATOM 780 O O . ARG A 1 104 ? 9.017 2.494 -15.958 1.00 98.50 104 ARG A O 1
ATOM 787 N N . ALA A 1 105 ? 8.840 3.411 -17.995 1.00 98.25 105 ALA A N 1
ATOM 788 C CA . ALA A 1 105 ? 8.395 2.183 -18.651 1.00 98.25 105 ALA A CA 1
ATOM 789 C C . ALA A 1 105 ? 9.444 1.070 -18.534 1.00 98.25 105 ALA A C 1
ATOM 791 O O . ALA A 1 105 ? 9.130 -0.060 -18.164 1.00 98.25 105 ALA A O 1
ATOM 792 N N . LEU A 1 106 ? 10.711 1.400 -18.786 1.00 98.44 106 LEU A N 1
ATOM 793 C CA . LEU A 1 106 ? 11.818 0.456 -18.640 1.00 98.44 106 LEU A CA 1
ATOM 794 C C . LEU A 1 106 ? 12.091 0.082 -17.176 1.00 98.44 106 LEU A C 1
ATOM 796 O O . LEU A 1 106 ? 12.435 -1.065 -16.898 1.00 98.44 106 LEU A O 1
ATOM 800 N N . ALA A 1 107 ? 11.907 1.016 -16.241 1.00 98.31 107 ALA A N 1
ATOM 801 C CA . ALA A 1 107 ? 12.010 0.743 -14.812 1.00 98.31 107 ALA A CA 1
ATOM 802 C C . ALA A 1 107 ? 10.925 -0.236 -14.350 1.00 98.31 107 ALA A C 1
ATOM 804 O O . ALA A 1 107 ? 11.243 -1.206 -13.669 1.00 98.31 107 ALA A O 1
ATOM 805 N N . LEU A 1 108 ? 9.679 -0.050 -14.792 1.00 98.25 108 LEU A N 1
ATOM 806 C CA . LEU A 1 108 ? 8.594 -0.982 -14.498 1.00 98.25 108 LEU A CA 1
ATOM 807 C C . LEU A 1 108 ? 8.862 -2.369 -15.097 1.00 98.25 108 LEU A C 1
ATOM 809 O O . LEU A 1 108 ? 8.643 -3.377 -14.431 1.00 98.25 108 LEU A O 1
ATOM 813 N N . ALA A 1 109 ? 9.401 -2.442 -16.319 1.00 97.94 109 ALA A N 1
ATOM 814 C CA . ALA A 1 109 ? 9.792 -3.717 -16.921 1.00 97.94 109 ALA A CA 1
ATOM 815 C C . ALA A 1 109 ? 10.859 -4.456 -16.088 1.00 97.94 109 ALA A C 1
ATOM 817 O O . ALA A 1 109 ? 10.782 -5.678 -15.945 1.00 97.94 109 ALA A O 1
ATOM 818 N N . LEU A 1 110 ? 11.829 -3.729 -15.519 1.00 98.12 110 LEU A N 1
ATOM 819 C CA . LEU A 1 110 ? 12.819 -4.293 -14.594 1.00 98.12 110 LEU A CA 1
ATOM 820 C C . LEU A 1 110 ? 12.174 -4.773 -13.291 1.00 98.12 110 LEU A C 1
ATOM 822 O O . LEU A 1 110 ? 12.372 -5.928 -12.928 1.00 98.12 110 LEU A O 1
ATOM 826 N N . GLN A 1 111 ? 11.353 -3.938 -12.648 1.00 97.69 111 GLN A N 1
ATOM 827 C CA . GLN A 1 111 ? 10.639 -4.291 -11.414 1.00 97.69 111 GLN A CA 1
ATOM 828 C C . GLN A 1 111 ? 9.787 -5.552 -11.594 1.00 97.69 111 GLN A C 1
ATOM 830 O O . GLN A 1 111 ? 9.805 -6.448 -10.756 1.00 97.69 111 GLN A O 1
ATOM 835 N N . MET A 1 112 ? 9.088 -5.672 -12.725 1.00 96.50 112 MET A N 1
ATOM 836 C CA . MET A 1 112 ? 8.313 -6.870 -13.049 1.00 96.50 112 MET A CA 1
ATOM 837 C C . MET A 1 112 ? 9.190 -8.104 -13.276 1.00 96.50 112 MET A C 1
ATOM 839 O O . MET A 1 112 ? 8.817 -9.209 -12.890 1.00 96.50 112 MET A O 1
ATOM 843 N N . ALA A 1 113 ? 10.354 -7.944 -13.909 1.00 96.12 113 ALA A N 1
ATOM 844 C CA . ALA A 1 113 ? 11.288 -9.048 -14.111 1.00 96.12 113 ALA A CA 1
ATOM 845 C C . ALA A 1 113 ? 11.950 -9.517 -12.803 1.00 96.12 113 ALA A C 1
ATOM 847 O O . ALA A 1 113 ? 12.371 -10.669 -12.729 1.00 96.12 113 ALA A O 1
ATOM 848 N N . GLU A 1 114 ? 12.034 -8.638 -11.806 1.00 95.69 114 GLU A N 1
ATOM 849 C CA . GLU A 1 114 ? 12.608 -8.891 -10.478 1.00 95.69 114 GLU A CA 1
ATOM 850 C C . GLU A 1 114 ? 11.559 -9.334 -9.446 1.00 95.69 114 GLU A C 1
ATOM 852 O O . GLU A 1 114 ? 11.915 -9.714 -8.335 1.00 95.69 114 GLU A O 1
ATOM 857 N N . GLY A 1 115 ? 10.273 -9.339 -9.816 1.00 95.56 115 GLY A N 1
ATOM 858 C CA . GLY A 1 115 ? 9.168 -9.699 -8.923 1.00 95.56 115 GLY A CA 1
ATOM 859 C C . GLY A 1 115 ? 8.761 -8.590 -7.947 1.00 95.56 115 GLY A C 1
ATOM 860 O O . GLY A 1 115 ? 7.942 -8.829 -7.067 1.00 95.56 115 GLY A O 1
ATOM 861 N N . GLU A 1 116 ? 9.293 -7.376 -8.109 1.00 95.94 116 GLU A N 1
ATOM 862 C CA . GLU A 1 116 ? 8.942 -6.196 -7.305 1.00 95.94 116 GLU A CA 1
ATOM 863 C C . GLU A 1 116 ? 7.609 -5.563 -7.739 1.00 95.94 116 GLU A C 1
ATOM 865 O O . GLU A 1 116 ? 6.997 -4.808 -6.985 1.00 95.94 116 GLU A O 1
ATOM 870 N N . ALA A 1 117 ? 7.147 -5.863 -8.957 1.00 93.62 117 ALA A N 1
ATOM 871 C CA . ALA A 1 117 ? 5.876 -5.392 -9.495 1.00 93.62 117 ALA A CA 1
ATOM 872 C C . ALA A 1 117 ? 5.144 -6.504 -10.258 1.00 93.62 117 ALA A C 1
ATOM 874 O O . ALA A 1 117 ? 5.760 -7.351 -10.901 1.00 93.62 117 ALA A O 1
ATOM 875 N N . GLN A 1 118 ? 3.811 -6.469 -10.240 1.00 92.00 118 GLN A N 1
ATOM 876 C CA . GLN A 1 118 ? 2.962 -7.411 -10.970 1.00 92.00 118 GLN A CA 1
ATOM 877 C C . GLN A 1 118 ? 1.819 -6.684 -11.679 1.00 92.00 118 GLN A C 1
ATOM 879 O O . GLN A 1 118 ? 1.310 -5.676 -11.188 1.00 92.00 118 GLN A O 1
ATOM 884 N N . LEU A 1 119 ? 1.406 -7.208 -12.834 1.00 89.81 119 LEU A N 1
ATOM 885 C CA . LEU A 1 119 ? 0.202 -6.757 -13.527 1.00 89.81 119 LEU A CA 1
ATOM 886 C C . LEU A 1 119 ? -0.978 -7.624 -13.095 1.00 89.81 119 LEU A C 1
ATOM 888 O O . LEU A 1 119 ? -0.911 -8.848 -13.180 1.00 89.81 119 LEU A O 1
ATOM 892 N N . ALA A 1 120 ? -2.062 -6.977 -12.677 1.00 89.50 120 ALA A N 1
ATOM 893 C CA . ALA A 1 120 ? -3.317 -7.630 -12.333 1.00 89.50 120 ALA A CA 1
ATOM 894 C C . ALA A 1 120 ? -4.438 -7.123 -13.245 1.00 89.50 120 ALA A C 1
ATOM 896 O O . ALA A 1 120 ? -4.526 -5.930 -13.545 1.00 89.50 120 ALA A O 1
ATOM 897 N N . LEU A 1 121 ? -5.305 -8.037 -13.677 1.00 88.75 121 LEU A N 1
ATOM 898 C CA . LEU A 1 121 ? -6.535 -7.689 -14.377 1.00 88.75 121 LEU A CA 1
ATOM 899 C C . LEU A 1 121 ? -7.610 -7.406 -13.334 1.00 88.75 121 LEU A C 1
ATOM 901 O O . LEU A 1 121 ? -7.955 -8.287 -12.554 1.00 88.75 121 LEU A O 1
ATOM 905 N N . VAL A 1 122 ? -8.131 -6.181 -13.337 1.00 88.44 122 VAL A N 1
ATOM 906 C CA . VAL A 1 122 ? -9.198 -5.760 -12.425 1.00 88.44 122 VAL A CA 1
ATOM 907 C C . VAL A 1 122 ? -10.457 -5.488 -13.236 1.00 88.44 122 VAL A C 1
ATOM 909 O O . VAL A 1 122 ? -10.493 -4.598 -14.094 1.00 88.44 122 VAL A O 1
ATOM 912 N N . THR A 1 123 ? -11.511 -6.249 -12.969 1.00 92.25 123 THR A N 1
ATOM 913 C CA . THR A 1 123 ? -12.799 -6.081 -13.638 1.00 92.25 123 THR A CA 1
ATOM 914 C C . THR A 1 123 ? -13.611 -4.945 -13.009 1.00 92.25 123 THR A C 1
ATOM 916 O O . THR A 1 123 ? -13.300 -4.399 -11.948 1.00 92.25 123 THR A O 1
ATOM 919 N N . ALA A 1 124 ? -14.697 -4.546 -13.674 1.00 91.50 124 ALA A N 1
ATOM 920 C CA . ALA A 1 124 ? -15.664 -3.633 -13.065 1.00 91.50 124 ALA A CA 1
ATOM 921 C C . ALA A 1 124 ? -16.371 -4.267 -11.853 1.00 91.50 124 ALA A C 1
ATOM 923 O O . ALA A 1 124 ? -16.793 -3.541 -10.958 1.00 91.50 124 ALA A O 1
ATOM 924 N N . SER A 1 125 ? -16.504 -5.598 -11.824 1.00 92.31 125 SER A N 1
ATOM 925 C CA . SER A 1 125 ? -17.085 -6.310 -10.685 1.00 92.31 125 SER A CA 1
ATOM 926 C C . SER A 1 125 ? -16.167 -6.239 -9.471 1.00 92.31 125 SER A C 1
ATOM 928 O O . SER A 1 125 ? -16.640 -5.906 -8.390 1.00 92.31 125 SER A O 1
ATOM 930 N N . ASP A 1 126 ? -14.863 -6.445 -9.668 1.00 90.94 126 ASP A N 1
ATOM 931 C CA . ASP A 1 126 ? -13.868 -6.387 -8.588 1.00 90.94 126 ASP A CA 1
ATOM 932 C C . ASP A 1 126 ? -13.848 -5.000 -7.944 1.00 90.94 126 ASP A C 1
ATOM 934 O O . ASP A 1 126 ? -13.990 -4.874 -6.733 1.00 90.94 126 ASP A O 1
ATOM 938 N N . ARG A 1 127 ? -13.836 -3.937 -8.762 1.00 89.38 127 ARG A N 1
ATOM 939 C CA . ARG A 1 127 ? -13.917 -2.554 -8.261 1.00 89.38 127 ARG A CA 1
ATOM 940 C C . ARG A 1 127 ? -15.192 -2.270 -7.470 1.00 89.38 127 ARG A C 1
ATOM 942 O O . ARG A 1 127 ? -15.156 -1.533 -6.490 1.00 89.38 127 ARG A O 1
ATOM 949 N N . ARG A 1 128 ? -16.335 -2.822 -7.892 1.00 92.19 128 ARG A N 1
ATOM 950 C CA . ARG A 1 128 ? -17.599 -2.669 -7.152 1.00 92.19 128 ARG A CA 1
ATOM 951 C C . ARG A 1 128 ? -17.582 -3.453 -5.847 1.00 92.19 128 ARG A C 1
ATOM 953 O O . ARG A 1 128 ? -18.110 -2.953 -4.862 1.00 92.19 128 ARG A O 1
ATOM 960 N N . ALA A 1 129 ? -16.998 -4.648 -5.845 1.00 92.44 129 ALA A N 1
ATOM 961 C CA . ALA A 1 129 ? -16.851 -5.456 -4.645 1.00 92.44 129 ALA A CA 1
ATOM 962 C C . ALA A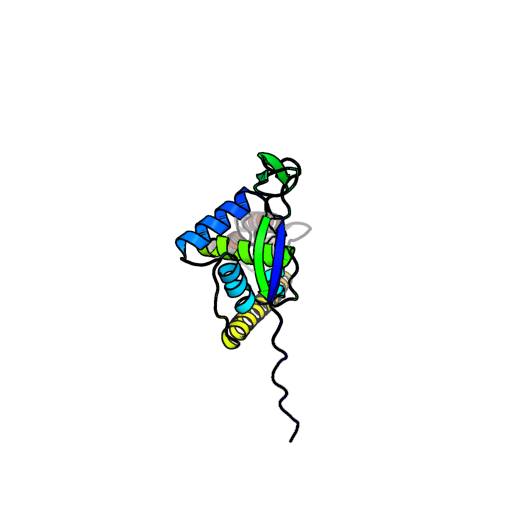 1 129 ? -15.947 -4.751 -3.624 1.00 92.44 129 ALA A C 1
ATOM 964 O O . ALA A 1 129 ? -16.354 -4.591 -2.479 1.00 92.44 129 ALA A O 1
ATOM 965 N N . GLU A 1 130 ? -14.791 -4.236 -4.049 1.00 90.56 130 GLU A N 1
ATOM 966 C CA . GLU A 1 130 ? -13.893 -3.439 -3.202 1.00 90.56 130 GLU A CA 1
ATOM 967 C C . GLU A 1 130 ? -14.598 -2.201 -2.635 1.00 90.56 130 GLU A C 1
ATOM 969 O O . GLU A 1 130 ? -14.586 -1.982 -1.426 1.00 90.56 130 GLU A O 1
ATOM 974 N N . ALA A 1 131 ? -15.294 -1.432 -3.478 1.00 92.94 131 ALA A N 1
ATOM 975 C CA . ALA A 1 131 ? -16.041 -0.260 -3.027 1.00 92.94 131 ALA A CA 1
ATOM 976 C C . ALA A 1 131 ? -17.185 -0.614 -2.057 1.00 92.94 131 ALA A C 1
ATOM 978 O O . ALA A 1 131 ? -17.476 0.150 -1.138 1.00 92.94 131 ALA A O 1
ATOM 979 N N . ALA A 1 132 ? -17.844 -1.762 -2.244 1.00 94.00 132 ALA A N 1
ATOM 980 C CA . ALA A 1 132 ? -18.886 -2.238 -1.339 1.00 94.00 132 ALA A CA 1
ATOM 981 C C . ALA A 1 132 ? -18.313 -2.671 0.017 1.00 94.00 132 ALA A C 1
ATOM 983 O O . ALA A 1 132 ? -18.923 -2.381 1.044 1.00 94.00 132 ALA A O 1
ATOM 984 N N . VAL A 1 133 ? -17.145 -3.322 0.025 1.00 94.94 133 VAL A N 1
ATOM 985 C CA . VAL A 1 133 ? -16.427 -3.688 1.254 1.00 94.94 133 VAL A CA 1
ATOM 986 C C . VAL A 1 133 ? -16.004 -2.439 2.019 1.00 94.94 133 VAL A C 1
ATOM 988 O O . VAL A 1 133 ? -16.253 -2.367 3.220 1.00 94.94 133 VAL A O 1
ATOM 991 N N . GLU A 1 134 ? -15.436 -1.443 1.336 1.00 93.06 134 GLU A N 1
ATOM 992 C CA . GLU A 1 134 ? -15.037 -0.183 1.973 1.00 93.06 134 GLU A CA 1
ATOM 993 C C . GLU A 1 134 ? -16.251 0.536 2.569 1.00 93.06 134 GLU A C 1
ATOM 995 O O . GLU A 1 134 ? -16.273 0.851 3.754 1.00 93.06 134 GLU A O 1
ATOM 1000 N N . LYS A 1 135 ? -17.338 0.660 1.799 1.00 94.69 135 LYS A N 1
ATOM 1001 C CA . LYS A 1 135 ? -18.582 1.265 2.291 1.00 94.69 135 LYS A CA 1
ATOM 1002 C C . LYS A 1 135 ? -19.176 0.512 3.487 1.00 94.69 135 LYS A C 1
ATOM 1004 O O . LYS A 1 135 ? -19.709 1.135 4.402 1.00 94.69 135 LYS A O 1
ATOM 1009 N N . ALA A 1 136 ? -19.124 -0.820 3.482 1.00 94.81 136 ALA A N 1
ATOM 1010 C CA . ALA A 1 136 ? -19.593 -1.626 4.607 1.00 94.81 136 ALA A CA 1
ATOM 1011 C C . ALA A 1 136 ? -18.715 -1.421 5.849 1.00 94.81 136 ALA A C 1
ATOM 1013 O O . ALA A 1 136 ? -19.234 -1.338 6.960 1.00 94.81 136 ALA A O 1
ATOM 1014 N N . ARG A 1 137 ? -17.396 -1.304 5.665 1.00 95.25 137 ARG A N 1
ATOM 1015 C CA . ARG A 1 137 ? -16.449 -1.002 6.739 1.00 95.25 137 ARG A CA 1
ATOM 1016 C C . ARG A 1 137 ? -16.716 0.370 7.351 1.00 95.25 137 ARG A C 1
ATOM 1018 O O . ARG A 1 137 ? -16.762 0.464 8.575 1.00 95.25 137 ARG A O 1
ATOM 1025 N N . ASP A 1 138 ? -16.928 1.387 6.522 1.00 94.50 138 ASP A N 1
ATOM 1026 C CA . ASP A 1 138 ? -17.261 2.739 6.976 1.00 94.50 138 ASP A CA 1
ATOM 1027 C C . ASP A 1 138 ? -18.575 2.744 7.764 1.00 94.50 138 ASP A C 1
ATOM 1029 O O . ASP A 1 138 ? -18.618 3.242 8.887 1.00 94.50 138 ASP A O 1
ATOM 1033 N N . GLY A 1 139 ? -19.615 2.082 7.245 1.00 95.62 139 GLY A N 1
ATOM 1034 C CA . GLY A 1 139 ? -20.893 1.947 7.950 1.00 95.62 139 GLY A CA 1
ATOM 1035 C C . GLY A 1 139 ? -20.760 1.251 9.311 1.00 95.62 139 GLY A C 1
ATOM 1036 O O . GLY A 1 139 ? -21.316 1.717 10.302 1.00 95.62 139 GLY A O 1
ATOM 1037 N N . LEU A 1 140 ? -19.964 0.178 9.3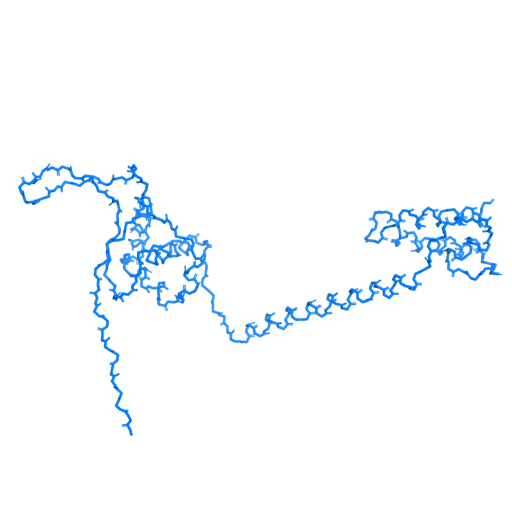97 1.00 96.56 140 LEU A N 1
ATOM 1038 C CA . LEU A 1 140 ? -19.679 -0.499 10.669 1.00 96.56 140 LEU A CA 1
ATOM 1039 C C . LEU A 1 140 ? -18.869 0.375 11.635 1.00 96.56 140 LEU A C 1
ATOM 1041 O O . LEU A 1 140 ? -19.026 0.251 12.852 1.00 96.56 140 LEU A O 1
ATOM 1045 N N . ALA A 1 141 ? -17.975 1.223 11.124 1.00 95.25 141 ALA A N 1
ATOM 1046 C CA . ALA A 1 141 ? -17.199 2.144 11.945 1.00 95.25 141 ALA A CA 1
ATOM 1047 C C . ALA A 1 141 ? -18.094 3.237 12.546 1.00 95.25 141 ALA A C 1
ATOM 1049 O O . ALA A 1 141 ? -17.995 3.507 13.745 1.00 95.25 141 ALA A O 1
ATOM 1050 N N . GLU A 1 142 ? -18.999 3.804 11.744 1.00 96.69 142 GLU A N 1
ATOM 1051 C CA . GLU A 1 142 ? -20.005 4.770 12.195 1.00 96.69 142 GLU A CA 1
ATOM 1052 C C . GLU A 1 142 ? -20.942 4.156 13.241 1.00 96.69 142 GLU A C 1
ATOM 1054 O O . GLU A 1 142 ? -21.103 4.715 14.326 1.00 96.69 142 GLU A O 1
ATOM 1059 N N . GLU A 1 143 ? -21.487 2.966 12.975 1.00 96.31 143 GLU A N 1
ATOM 1060 C CA . GLU A 1 143 ? -22.365 2.271 13.920 1.00 96.31 143 GLU A CA 1
ATOM 1061 C C . GLU A 1 143 ? -21.648 1.975 15.244 1.00 96.31 143 GLU A C 1
ATOM 1063 O O . GLU A 1 143 ? -22.181 2.256 16.319 1.00 96.31 143 GLU A O 1
ATOM 1068 N N . ASN A 1 144 ? -20.403 1.486 15.200 1.00 95.94 144 ASN A N 1
ATOM 1069 C CA . ASN A 1 144 ? -19.607 1.279 16.413 1.00 95.94 144 ASN A CA 1
ATOM 1070 C C . ASN A 1 144 ? -19.362 2.582 17.182 1.00 95.94 144 ASN A C 1
ATOM 1072 O O . ASN A 1 144 ? -19.361 2.565 18.414 1.00 95.94 144 ASN A O 1
ATOM 1076 N N . ALA A 1 145 ? -19.142 3.701 16.489 1.00 94.31 145 ALA A N 1
ATOM 1077 C CA . ALA A 1 145 ? -18.985 4.998 17.135 1.00 94.31 145 ALA A CA 1
ATOM 1078 C C . ALA A 1 145 ? -20.281 5.422 17.845 1.00 94.31 145 ALA A C 1
ATOM 1080 O O . ALA A 1 145 ? -20.238 5.798 19.018 1.00 94.31 145 ALA A O 1
ATOM 1081 N N . THR A 1 146 ? -21.436 5.274 17.190 1.00 96.00 146 THR A N 1
ATOM 1082 C CA . THR A 1 146 ? -22.746 5.541 17.801 1.00 96.00 146 THR A CA 1
ATOM 1083 C C . THR A 1 146 ? -23.006 4.638 19.006 1.00 96.00 146 THR A C 1
ATOM 1085 O O . THR A 1 146 ? -23.390 5.129 20.066 1.00 96.00 146 THR A O 1
ATOM 1088 N N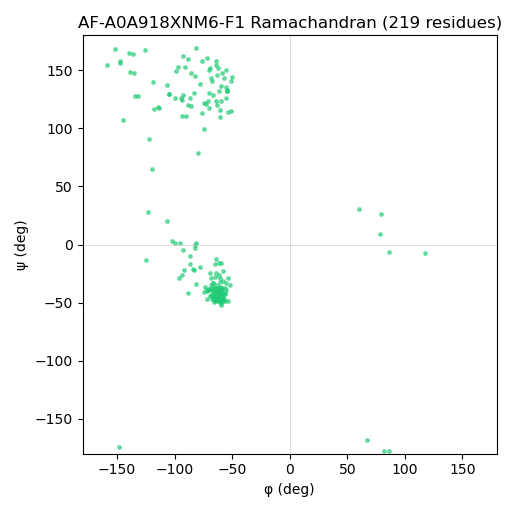 . LEU A 1 147 ? -22.751 3.332 18.890 1.00 95.44 147 LEU A N 1
ATOM 1089 C CA . LEU A 1 147 ? -22.933 2.385 19.992 1.00 95.44 147 LEU A CA 1
ATOM 1090 C C . LEU A 1 147 ? -22.032 2.717 21.183 1.00 95.44 147 LEU A C 1
ATOM 1092 O O . LEU A 1 147 ? -22.488 2.664 22.322 1.00 95.44 147 LEU A O 1
ATOM 1096 N N . ARG A 1 148 ? -20.775 3.105 20.942 1.00 89.50 148 ARG A N 1
ATOM 1097 C CA . ARG A 1 148 ? -19.868 3.551 22.010 1.00 89.50 148 ARG A CA 1
ATOM 1098 C C . ARG A 1 148 ? -20.397 4.789 22.724 1.00 89.50 148 ARG A C 1
ATOM 1100 O O . ARG A 1 148 ? -20.344 4.822 23.951 1.00 89.50 148 ARG A O 1
ATOM 1107 N N . GLN A 1 149 ? -20.937 5.760 21.987 1.00 91.19 149 GLN A N 1
ATOM 1108 C CA . GLN A 1 149 ? -21.535 6.950 22.591 1.00 91.19 149 GLN A CA 1
ATOM 1109 C C . GLN A 1 149 ? -22.760 6.592 23.440 1.00 91.19 149 GLN A C 1
ATOM 1111 O O . GLN A 1 149 ? -22.819 6.964 24.606 1.00 91.19 149 GLN A O 1
ATOM 1116 N N . LEU A 1 150 ? -23.685 5.788 22.907 1.00 94.25 150 LEU A N 1
ATOM 1117 C CA . LEU A 1 150 ? -24.869 5.340 23.649 1.00 94.25 150 LEU A CA 1
ATOM 1118 C C . LEU A 1 150 ? -24.496 4.559 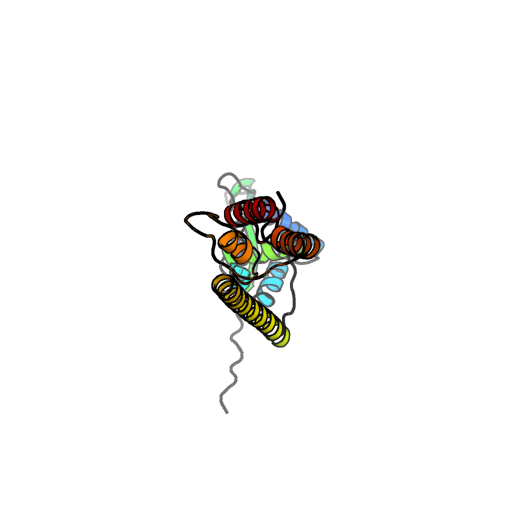24.915 1.00 94.25 150 LEU A C 1
ATOM 1120 O O . LEU A 1 150 ? -25.094 4.755 25.970 1.00 94.25 150 LEU A O 1
ATOM 1124 N N . VAL A 1 151 ? -23.491 3.682 24.832 1.00 89.81 151 VAL A N 1
ATOM 1125 C CA . VAL A 1 151 ? -22.977 2.955 26.000 1.00 89.81 151 VAL A CA 1
ATOM 1126 C C . VAL A 1 151 ? -22.363 3.917 27.016 1.00 89.81 151 VAL A C 1
ATOM 1128 O O . VAL A 1 151 ? -22.584 3.729 28.209 1.00 89.81 151 VAL A O 1
ATOM 1131 N N . SER A 1 152 ? -21.632 4.945 26.574 1.00 84.94 152 SER A N 1
ATOM 1132 C CA . SER A 1 152 ? -21.089 5.983 27.457 1.00 84.94 152 SER A CA 1
ATOM 1133 C C . SER A 1 152 ? -22.197 6.754 28.180 1.00 84.94 152 SER A C 1
ATOM 1135 O O . SER A 1 152 ? -22.110 6.932 29.392 1.00 84.94 152 SER A O 1
ATOM 1137 N N . ASP A 1 153 ? -23.249 7.155 27.465 1.00 88.19 153 ASP A N 1
ATOM 1138 C CA . ASP A 1 153 ? -24.371 7.925 28.020 1.00 88.19 153 ASP A CA 1
ATOM 1139 C C . ASP A 1 153 ? -25.196 7.105 29.029 1.00 88.19 153 ASP A C 1
ATOM 1141 O O . ASP A 1 153 ? -25.719 7.643 30.005 1.00 88.19 153 ASP A O 1
ATOM 1145 N N . LEU A 1 154 ? -25.305 5.789 28.811 1.00 88.88 154 LEU A N 1
ATOM 1146 C CA . LEU A 1 154 ? -26.030 4.865 29.690 1.00 88.88 154 LEU A CA 1
ATOM 1147 C C . LEU A 1 154 ? -25.179 4.318 30.846 1.00 88.88 154 LEU A C 1
ATOM 1149 O O . LEU A 1 154 ? -25.725 3.752 31.799 1.00 88.88 154 LEU A O 1
ATOM 1153 N N . ALA A 1 155 ? -23.851 4.424 30.770 1.00 85.94 155 ALA A N 1
ATOM 1154 C CA . ALA A 1 155 ? -22.964 3.925 31.810 1.00 85.94 155 ALA A CA 1
ATOM 1155 C C . ALA A 1 155 ? -23.117 4.746 33.097 1.00 85.94 155 ALA A C 1
ATOM 1157 O O . ALA A 1 155 ? -23.194 5.971 33.075 1.00 85.94 155 ALA A O 1
ATOM 1158 N N . THR A 1 156 ? -23.090 4.073 34.251 1.00 85.81 156 THR A N 1
ATOM 1159 C CA . THR A 1 156 ? -23.137 4.744 35.558 1.00 85.81 156 THR A CA 1
ATOM 1160 C C . THR A 1 156 ? -22.004 5.775 35.656 1.00 85.81 156 THR A C 1
ATOM 1162 O O . THR A 1 156 ? -20.853 5.395 35.424 1.00 85.81 156 THR A O 1
ATOM 1165 N N . PRO A 1 157 ? -22.281 7.053 35.966 1.00 85.81 157 PRO A N 1
ATOM 1166 C CA . PRO A 1 157 ? -21.245 8.078 36.027 1.00 85.81 157 PRO A CA 1
ATOM 1167 C C . PRO A 1 157 ? -20.305 7.851 37.215 1.00 85.81 157 PRO A C 1
ATOM 1169 O O . PRO A 1 157 ? -20.704 7.309 38.249 1.00 85.81 157 PRO A O 1
ATOM 1172 N N . VAL A 1 158 ? -19.058 8.301 37.070 1.00 90.69 158 VAL A N 1
ATOM 1173 C CA . VAL A 1 158 ? -18.109 8.410 38.185 1.00 90.69 158 VAL A CA 1
ATOM 1174 C C . VAL A 1 158 ? -18.630 9.486 39.137 1.00 90.69 158 VAL A C 1
ATOM 1176 O O . VAL A 1 158 ? -18.968 10.590 38.715 1.00 90.69 158 VAL A O 1
ATOM 1179 N N . LEU A 1 159 ? -18.734 9.169 40.426 1.00 92.75 159 LEU A N 1
ATOM 1180 C CA . LEU A 1 159 ? -19.214 10.130 41.418 1.00 92.75 159 LEU A CA 1
ATOM 1181 C C . LEU A 1 159 ? -18.105 11.139 41.741 1.00 92.75 159 LEU A C 1
ATOM 1183 O O . LEU A 1 159 ? -17.119 10.763 42.366 1.00 92.75 159 LEU A O 1
ATOM 1187 N N . GLU A 1 160 ? -18.268 12.414 41.381 1.00 89.19 160 GLU A N 1
ATOM 1188 C CA . GLU A 1 160 ? -17.245 13.460 41.597 1.00 89.19 160 GLU A CA 1
ATOM 1189 C C . GLU A 1 160 ? -16.814 13.599 43.066 1.00 89.19 160 GLU A C 1
ATOM 1191 O O . GLU A 1 160 ? -15.644 13.795 43.378 1.00 89.19 160 GLU A O 1
ATOM 1196 N N . ARG A 1 161 ? -17.766 13.448 43.995 1.00 90.75 161 ARG A N 1
ATOM 1197 C CA . ARG A 1 161 ? -17.521 13.520 45.448 1.00 90.75 161 ARG A CA 1
ATOM 1198 C C . ARG A 1 161 ? -16.982 12.213 46.040 1.00 90.75 161 ARG A C 1
ATOM 1200 O O . ARG A 1 161 ? -16.788 12.121 47.251 1.00 90.75 161 ARG A O 1
ATOM 1207 N N . GLY A 1 162 ? -16.771 11.196 45.207 1.00 89.00 162 GLY A N 1
ATOM 1208 C CA . GLY A 1 162 ? -16.470 9.839 45.636 1.00 89.00 162 GLY A CA 1
ATOM 1209 C C . GLY A 1 162 ? -17.642 9.171 46.360 1.00 89.00 162 GLY A C 1
ATOM 1210 O O . GLY A 1 162 ? -18.777 9.644 46.347 1.00 89.00 162 GLY A O 1
ATOM 1211 N N . ILE A 1 163 ? -17.361 8.030 46.990 1.00 94.19 163 ILE A N 1
ATOM 1212 C CA . ILE A 1 163 ? -18.364 7.227 47.696 1.00 94.19 163 ILE A CA 1
ATOM 1213 C C . ILE A 1 163 ? -18.435 7.689 49.151 1.00 94.19 163 ILE A C 1
ATOM 1215 O O . ILE A 1 163 ? -17.531 7.425 49.949 1.00 94.19 163 ILE A O 1
ATOM 1219 N N . THR A 1 164 ? -19.539 8.321 49.537 1.00 93.06 164 THR A N 1
ATOM 1220 C CA . THR A 1 164 ? -19.738 8.860 50.891 1.00 93.06 164 THR A CA 1
ATOM 1221 C C . THR A 1 164 ? -20.508 7.903 51.797 1.00 93.06 164 THR A C 1
ATOM 1223 O O . THR A 1 164 ? -20.233 7.843 52.993 1.00 93.06 164 THR A O 1
ATOM 1226 N N . GLY A 1 165 ? -21.384 7.069 51.228 1.00 93.81 165 GLY A N 1
ATOM 1227 C CA . GLY A 1 165 ? -22.210 6.137 51.995 1.00 93.81 165 GLY A CA 1
ATOM 1228 C C . GLY A 1 165 ? -22.541 4.830 51.277 1.00 93.81 165 GLY A C 1
ATOM 1229 O O . GLY A 1 165 ? -22.056 4.543 50.182 1.00 93.81 165 GLY A O 1
ATOM 1230 N N . ARG A 1 166 ? -23.391 4.019 51.919 1.00 94.94 166 ARG A N 1
ATOM 1231 C CA . ARG A 1 166 ? -23.861 2.734 51.376 1.00 94.94 166 ARG A CA 1
ATOM 1232 C C . ARG A 1 166 ? -24.640 2.910 50.070 1.00 94.94 166 ARG A C 1
ATOM 1234 O O . ARG A 1 166 ? -24.450 2.123 49.150 1.00 94.94 166 ARG A O 1
ATOM 1241 N N . SER A 1 167 ? -25.471 3.947 49.986 1.00 94.88 167 SER A N 1
ATOM 1242 C CA . SER A 1 167 ? -26.262 4.275 48.794 1.00 94.88 167 SER A CA 1
ATOM 1243 C C . SER A 1 167 ? -25.382 4.516 47.565 1.00 94.88 167 SER A C 1
ATOM 1245 O O . SER A 1 167 ? -25.659 3.962 46.506 1.00 94.88 167 SER A O 1
ATOM 1247 N N . ASP A 1 168 ? -24.280 5.255 47.728 1.00 95.06 168 ASP A N 1
ATOM 1248 C CA . ASP A 1 168 ? -23.303 5.512 46.660 1.00 95.06 168 ASP A CA 1
ATOM 1249 C C . ASP A 1 168 ? -22.604 4.219 46.224 1.00 95.06 168 ASP A C 1
ATOM 1251 O O . ASP A 1 168 ? -22.445 3.959 45.033 1.00 95.06 168 ASP A O 1
ATOM 1255 N N . ALA A 1 169 ? -22.228 3.365 47.184 1.00 95.38 169 ALA A N 1
ATOM 1256 C CA . ALA A 1 169 ? -21.586 2.084 46.896 1.00 95.38 169 ALA A CA 1
ATOM 1257 C C . ALA A 1 169 ? -22.518 1.125 46.131 1.00 95.38 169 ALA A C 1
ATOM 1259 O O . ALA A 1 169 ? -22.078 0.414 45.226 1.00 95.38 169 ALA A O 1
ATOM 1260 N N . LEU A 1 170 ? -23.813 1.122 46.466 1.00 95.88 170 LEU A N 1
ATOM 1261 C CA . LEU A 1 170 ? -24.834 0.382 45.724 1.00 95.88 170 LEU A CA 1
ATOM 1262 C C . LEU A 1 170 ? -25.010 0.952 44.313 1.00 95.88 170 LEU A C 1
ATOM 1264 O O . LEU A 1 170 ? -24.988 0.184 43.350 1.00 95.88 170 LEU A O 1
ATOM 1268 N N . PHE A 1 171 ? -25.104 2.277 44.186 1.00 94.56 171 PHE A N 1
ATOM 1269 C CA . PHE A 1 171 ? -25.267 2.965 42.907 1.00 94.56 171 PHE A CA 1
ATOM 1270 C C . PHE A 1 171 ? -24.112 2.684 41.935 1.00 94.56 171 PHE A C 1
ATOM 1272 O O . PHE A 1 171 ? -24.365 2.283 40.802 1.00 94.56 171 PHE A O 1
ATOM 1279 N N . VAL A 1 172 ? -22.855 2.794 42.384 1.00 93.94 172 VAL A N 1
ATOM 1280 C CA . VAL A 1 172 ? -21.654 2.539 41.559 1.00 93.94 172 VAL A CA 1
ATOM 1281 C C . VAL A 1 172 ? -21.602 1.097 41.033 1.00 93.94 172 VAL A C 1
ATOM 12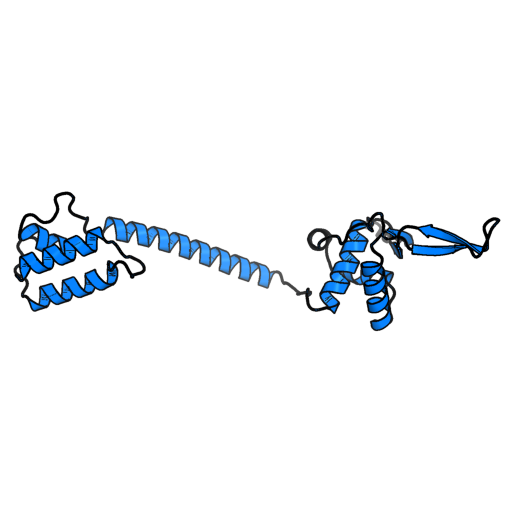83 O O . VAL A 1 172 ? -21.142 0.851 39.920 1.00 93.94 172 VAL A O 1
ATOM 1286 N N . LEU A 1 173 ? -22.117 0.125 41.791 1.00 94.12 173 LEU A N 1
ATOM 1287 C CA . LEU A 1 173 ? -22.236 -1.269 41.338 1.00 94.12 173 LEU A CA 1
ATOM 1288 C C . LEU A 1 173 ? -23.480 -1.524 40.463 1.00 94.12 173 LEU A C 1
ATOM 1290 O O . LEU A 1 173 ? -23.663 -2.633 39.946 1.00 94.12 173 LEU A O 1
ATOM 1294 N N . GLY A 1 174 ? -24.324 -0.512 40.257 1.00 93.25 174 GLY A N 1
ATOM 1295 C CA . GLY A 1 174 ? -25.555 -0.582 39.474 1.00 93.25 174 GLY A CA 1
ATOM 1296 C C . GLY A 1 174 ? -26.730 -1.217 40.218 1.00 93.25 174 GLY A C 1
ATOM 1297 O O . GLY A 1 174 ? -27.600 -1.806 39.578 1.00 93.25 174 GLY A O 1
ATOM 1298 N N . PHE A 1 175 ? -26.746 -1.154 41.551 1.00 95.19 175 PHE A N 1
ATOM 1299 C CA . PHE A 1 175 ? -27.892 -1.540 42.373 1.00 95.19 175 PHE A CA 1
ATOM 1300 C C . PHE A 1 175 ? -28.739 -0.313 42.752 1.00 95.19 175 PHE A C 1
ATOM 1302 O O . PHE A 1 175 ? -28.200 0.787 42.893 1.00 95.19 175 PHE A O 1
ATOM 1309 N N . PRO A 1 176 ? -30.052 -0.486 42.992 1.00 93.88 176 PRO A N 1
ATOM 1310 C CA . PRO A 1 176 ? -30.866 0.551 43.617 1.00 93.88 176 PRO A CA 1
ATOM 1311 C C . PRO A 1 176 ? -30.297 0.966 44.990 1.00 93.88 176 PRO A C 1
ATOM 1313 O O . PRO A 1 176 ? -29.857 0.089 45.739 1.00 93.88 176 PRO A O 1
ATOM 1316 N N . PRO A 1 177 ? -30.363 2.255 45.380 1.00 92.00 177 PRO A N 1
ATOM 1317 C CA . PRO A 1 177 ? -29.820 2.741 46.657 1.00 92.00 177 PRO A CA 1
ATOM 1318 C C . PRO A 1 177 ? -30.396 2.067 47.911 1.00 92.00 177 PRO A C 1
ATOM 1320 O O . PRO A 1 177 ? -29.767 2.071 48.964 1.00 92.00 177 PRO A O 1
ATOM 1323 N N . THR A 1 178 ? -31.596 1.493 47.805 1.00 93.69 178 THR A N 1
ATOM 1324 C CA . THR A 1 178 ? -32.315 0.811 48.892 1.00 93.69 178 THR A CA 1
ATOM 1325 C C . THR A 1 178 ? -32.182 -0.713 48.847 1.00 93.69 178 THR A C 1
ATOM 1327 O O . THR A 1 178 ? -32.770 -1.409 49.673 1.00 93.69 178 THR A O 1
ATOM 1330 N N . ALA A 1 179 ? -31.428 -1.258 47.888 1.00 94.88 179 ALA A N 1
ATOM 1331 C CA . ALA A 1 179 ? -31.275 -2.697 47.740 1.00 94.88 179 ALA A CA 1
ATOM 1332 C C . ALA A 1 179 ? -30.443 -3.313 48.878 1.00 94.88 179 ALA A C 1
ATOM 1334 O O . ALA A 1 179 ? -29.503 -2.711 49.406 1.00 94.88 179 ALA A O 1
ATOM 1335 N N . VAL A 1 180 ? -30.740 -4.574 49.199 1.00 94.12 180 VAL A N 1
ATOM 1336 C CA . VAL A 1 180 ? -30.009 -5.363 50.203 1.00 94.12 180 VAL A CA 1
ATOM 1337 C C . VAL A 1 180 ? -29.398 -6.608 49.542 1.00 94.12 180 VAL A C 1
ATOM 1339 O O . VAL A 1 180 ? -29.831 -7.726 49.812 1.00 94.12 180 VAL A O 1
ATOM 1342 N N . PRO A 1 181 ? -28.438 -6.445 48.606 1.00 95.50 181 PRO A N 1
ATOM 1343 C CA . PRO A 1 181 ? -27.805 -7.582 47.949 1.00 95.50 181 PRO A CA 1
ATOM 1344 C C . PRO A 1 181 ? -26.933 -8.361 48.936 1.00 95.50 181 PRO A C 1
ATOM 1346 O O . PRO A 1 181 ? -26.245 -7.777 49.777 1.00 95.50 181 PRO A O 1
ATOM 1349 N N . ASP A 1 182 ? -26.924 -9.683 48.796 1.00 96.44 182 ASP A N 1
ATOM 1350 C CA . ASP A 1 182 ? -26.057 -10.552 49.582 1.00 96.44 182 ASP A CA 1
ATOM 1351 C C . ASP A 1 182 ? -24.574 -10.428 49.144 1.00 96.44 182 ASP A C 1
ATOM 1353 O O . ASP A 1 182 ? -24.281 -10.012 48.011 1.00 96.44 182 ASP A O 1
ATOM 1357 N N . PRO A 1 183 ? -23.613 -10.836 49.997 1.00 95.88 183 PRO A N 1
ATOM 1358 C CA . PRO A 1 183 ? -22.185 -10.733 49.696 1.00 95.88 183 PRO A CA 1
ATOM 1359 C C . PRO A 1 183 ? -21.742 -11.410 48.394 1.00 95.88 183 PRO A C 1
ATOM 1361 O O . PRO A 1 183 ? -20.820 -10.938 47.722 1.00 95.88 183 PRO A O 1
ATOM 1364 N N . THR A 1 184 ? -22.377 -12.519 48.008 1.00 96.94 184 THR A N 1
ATOM 1365 C CA . THR A 1 184 ? -22.033 -13.239 46.776 1.00 96.94 184 THR A CA 1
ATOM 1366 C C . THR A 1 184 ? -22.488 -12.459 45.545 1.00 96.94 184 THR A C 1
ATOM 1368 O O . THR A 1 184 ? -21.734 -12.348 44.572 1.00 96.94 184 THR A O 1
ATOM 1371 N N . THR A 1 185 ? -23.671 -11.842 45.610 1.00 97.00 185 THR A N 1
ATOM 1372 C CA . THR A 1 185 ? -24.220 -10.990 44.552 1.00 97.00 185 THR A CA 1
ATOM 1373 C C . THR A 1 185 ? -23.375 -9.734 44.349 1.00 97.00 185 THR A C 1
ATOM 1375 O O . THR A 1 185 ? -23.049 -9.407 43.203 1.00 97.00 185 THR A O 1
ATOM 1378 N N . VAL A 1 186 ? -22.928 -9.091 45.433 1.00 97.12 186 VAL A N 1
ATOM 1379 C CA . VAL A 1 186 ? -22.005 -7.942 45.377 1.00 97.12 186 VAL A CA 1
ATOM 1380 C C . VAL A 1 186 ? -20.685 -8.334 44.703 1.00 97.12 186 VAL A C 1
ATOM 1382 O O . VAL A 1 186 ? -20.297 -7.717 43.709 1.00 97.12 186 VAL A O 1
ATOM 1385 N N . LYS A 1 187 ? -20.026 -9.412 45.159 1.00 97.12 187 LYS A N 1
ATOM 1386 C CA . LYS A 1 187 ? -18.753 -9.884 44.574 1.00 97.12 187 LYS A CA 1
ATOM 1387 C C . LYS A 1 187 ? -18.884 -10.252 43.095 1.00 97.12 187 LYS A C 1
ATOM 1389 O O . LYS A 1 187 ? -17.984 -9.965 42.306 1.00 97.12 187 LYS A O 1
ATOM 1394 N N . ARG A 1 188 ? -19.990 -10.897 42.702 1.00 97.06 188 ARG A N 1
ATOM 1395 C CA . ARG A 1 188 ? -20.262 -11.261 41.301 1.00 97.06 188 ARG A CA 1
ATOM 1396 C C . ARG A 1 188 ? -20.412 -10.019 40.424 1.00 97.06 188 ARG A C 1
ATOM 1398 O O . ARG A 1 188 ? -19.859 -9.990 39.325 1.00 97.06 188 ARG A O 1
ATOM 1405 N N . ARG A 1 189 ? -21.145 -9.006 40.898 1.00 96.25 189 ARG A N 1
ATOM 1406 C CA . ARG A 1 189 ? -21.347 -7.750 40.165 1.00 96.25 189 ARG A CA 1
ATOM 1407 C C . ARG A 1 189 ? -20.042 -6.972 40.019 1.00 96.25 189 ARG A C 1
ATOM 1409 O O . ARG A 1 189 ? -19.710 -6.594 38.900 1.00 96.25 189 ARG A O 1
ATOM 1416 N N . TRP A 1 190 ? -19.281 -6.833 41.105 1.00 96.62 190 TRP A N 1
ATOM 1417 C CA . TRP A 1 190 ? -17.961 -6.202 41.080 1.00 96.62 190 TRP A CA 1
ATOM 1418 C C . TRP A 1 190 ? -17.027 -6.887 40.077 1.00 96.62 190 TRP A C 1
ATOM 1420 O O . TRP A 1 190 ? -16.493 -6.209 39.211 1.00 96.62 190 TRP A O 1
ATOM 1430 N N . ARG A 1 191 ? -16.912 -8.227 40.093 1.00 96.56 191 ARG A N 1
ATOM 1431 C CA . ARG A 1 191 ? -16.062 -8.964 39.134 1.00 96.56 191 ARG A CA 1
ATOM 1432 C C . ARG A 1 191 ? -16.417 -8.667 37.678 1.00 96.56 191 ARG A C 1
ATOM 1434 O O . ARG A 1 191 ? -15.524 -8.505 36.856 1.00 96.56 191 ARG A O 1
ATOM 1441 N N . ARG A 1 192 ? -17.713 -8.586 37.353 1.00 94.56 192 ARG A N 1
ATOM 1442 C CA . ARG A 1 192 ? -18.163 -8.270 35.990 1.00 94.56 192 ARG A CA 1
ATOM 1443 C C . ARG A 1 192 ? -17.731 -6.867 35.559 1.00 94.56 192 ARG A C 1
ATOM 1445 O O . ARG A 1 192 ? -17.269 -6.719 34.438 1.00 94.56 192 ARG A O 1
ATOM 1452 N N . LEU A 1 193 ? -17.873 -5.870 36.432 1.00 93.56 193 LEU A N 1
ATOM 1453 C CA . LEU A 1 193 ? -17.483 -4.488 36.132 1.00 93.56 193 LEU A CA 1
ATOM 1454 C C . LEU A 1 193 ? -15.958 -4.314 36.129 1.00 93.56 193 LEU A C 1
ATOM 1456 O O . LEU A 1 193 ? -15.430 -3.625 35.267 1.00 93.56 193 LEU A O 1
ATOM 1460 N N . ALA A 1 194 ? -15.245 -5.005 37.020 1.00 94.38 194 ALA A N 1
ATOM 1461 C CA . ALA A 1 194 ? -13.788 -5.014 37.059 1.00 94.38 194 ALA A CA 1
ATOM 1462 C C . ALA A 1 194 ? -13.185 -5.556 35.756 1.00 94.38 194 ALA A C 1
ATOM 1464 O O . ALA A 1 194 ? -12.243 -4.969 35.254 1.00 94.38 194 ALA A O 1
ATOM 1465 N N . MET A 1 195 ? -13.755 -6.605 35.147 1.00 94.25 195 MET A N 1
ATOM 1466 C CA . MET A 1 195 ? -13.290 -7.088 33.833 1.00 94.25 195 MET A CA 1
ATOM 1467 C C . MET A 1 195 ? -13.420 -6.043 32.712 1.00 94.25 195 MET A C 1
ATOM 1469 O O . MET A 1 195 ? -12.684 -6.124 31.735 1.00 94.25 195 MET A O 1
ATOM 1473 N N . ILE A 1 196 ? -14.358 -5.098 32.836 1.00 90.56 196 ILE A N 1
ATOM 1474 C CA . ILE A 1 196 ? -14.614 -4.058 31.829 1.00 90.56 196 ILE A CA 1
ATOM 1475 C C . ILE A 1 196 ? -13.731 -2.832 32.068 1.00 90.56 196 ILE A C 1
ATOM 1477 O O . ILE A 1 196 ? -13.220 -2.278 31.109 1.00 90.56 196 ILE A O 1
ATOM 1481 N N . TYR A 1 197 ? -13.567 -2.408 33.325 1.00 91.81 197 TYR A N 1
ATOM 1482 C CA . TYR A 1 197 ? -12.880 -1.158 33.673 1.00 91.81 197 TYR A CA 1
ATOM 1483 C C . TYR A 1 197 ? -11.453 -1.352 34.190 1.00 91.81 197 TYR A C 1
ATOM 1485 O O . TYR A 1 197 ? -10.805 -0.377 34.567 1.00 91.81 197 TYR A O 1
ATOM 1493 N N . HIS A 1 198 ? -10.938 -2.585 34.221 1.00 92.12 198 HIS A N 1
ATOM 1494 C CA . HIS A 1 198 ? -9.546 -2.828 34.591 1.00 92.12 198 HIS A CA 1
ATOM 1495 C C . HIS A 1 198 ? -8.611 -1.998 33.697 1.00 92.12 198 HIS A C 1
ATOM 1497 O O . HIS A 1 198 ? -8.822 -2.011 32.482 1.00 92.12 198 HIS A O 1
ATOM 1503 N N . PRO A 1 199 ? -7.573 -1.336 34.241 1.00 91.25 199 PRO A N 1
ATOM 1504 C CA . PRO A 1 199 ? -6.651 -0.508 33.457 1.00 91.25 199 PRO A CA 1
ATOM 1505 C C . PRO A 1 199 ? -6.046 -1.209 32.236 1.00 91.25 199 PRO A C 1
ATOM 1507 O O . PRO A 1 199 ? -5.888 -0.594 31.190 1.00 91.25 199 PRO A O 1
ATOM 1510 N N . ASP A 1 200 ? -5.786 -2.512 32.352 1.00 91.56 200 ASP A N 1
ATOM 1511 C CA . ASP A 1 200 ? -5.207 -3.322 31.268 1.00 91.56 200 ASP A CA 1
ATOM 1512 C C . ASP A 1 200 ? -6.238 -3.812 30.231 1.00 91.56 200 ASP A C 1
ATOM 1514 O O . ASP A 1 200 ? -5.897 -4.544 29.302 1.00 91.56 200 ASP A O 1
ATOM 1518 N N . SER A 1 201 ? -7.518 -3.479 30.396 1.00 88.62 201 SER A N 1
ATOM 1519 C CA . SER A 1 201 ? -8.564 -3.851 29.443 1.00 88.62 201 SER A CA 1
ATOM 1520 C C . SER A 1 201 ? -8.709 -2.802 28.338 1.00 88.62 201 SER A C 1
ATOM 1522 O O . SER A 1 201 ? -8.359 -1.636 28.504 1.00 88.62 201 SER A O 1
ATOM 1524 N N . ALA A 1 202 ? -9.309 -3.197 27.212 1.00 82.06 202 ALA A N 1
ATOM 1525 C CA . ALA A 1 202 ? -9.574 -2.290 26.092 1.00 82.06 202 ALA A CA 1
ATOM 1526 C C . ALA A 1 202 ? -10.484 -1.092 26.450 1.00 82.06 202 ALA A C 1
ATOM 1528 O O . ALA A 1 202 ? -10.533 -0.126 25.692 1.00 82.06 202 ALA A O 1
ATOM 1529 N N . PHE A 1 203 ? -11.195 -1.155 27.583 1.00 83.81 203 PHE A N 1
ATOM 1530 C CA . PHE A 1 203 ? -12.071 -0.099 28.100 1.00 83.81 203 PHE A CA 1
ATOM 1531 C C . PHE A 1 203 ? -11.663 0.338 29.520 1.00 83.81 203 PHE A C 1
ATOM 1533 O O . PHE A 1 203 ? -12.507 0.760 30.312 1.00 83.81 203 PHE A O 1
ATOM 1540 N N . GLY A 1 204 ? -10.374 0.199 29.851 1.00 88.00 204 GLY A N 1
ATOM 1541 C CA . GLY A 1 204 ? -9.843 0.483 31.178 1.00 88.00 204 GLY A CA 1
ATOM 1542 C C . GLY A 1 204 ? -10.063 1.922 31.629 1.00 88.00 204 GLY A C 1
ATOM 1543 O O . GLY A 1 204 ? -9.858 2.866 30.870 1.00 88.00 204 GLY A O 1
ATOM 1544 N N . ASP A 1 205 ? -10.465 2.079 32.889 1.00 90.62 205 ASP A N 1
ATOM 1545 C CA . ASP A 1 205 ? -10.747 3.372 33.507 1.00 90.62 205 ASP A CA 1
ATOM 1546 C C . ASP A 1 205 ? -10.322 3.320 34.982 1.00 90.62 205 ASP A C 1
ATOM 1548 O O . ASP A 1 205 ? -10.950 2.666 35.825 1.00 90.62 205 ASP A O 1
ATOM 1552 N N . HIS A 1 206 ? -9.215 4.002 35.289 1.00 91.94 206 HIS A N 1
ATOM 1553 C CA . HIS A 1 206 ? -8.628 4.026 36.628 1.00 91.94 206 HIS A CA 1
ATOM 1554 C C . HIS A 1 206 ? -9.577 4.607 37.682 1.00 91.94 206 HIS A C 1
ATOM 1556 O O . HIS A 1 206 ? -9.605 4.114 38.814 1.00 91.94 206 HIS A O 1
ATOM 1562 N N . GLU A 1 207 ? -10.364 5.625 37.330 1.00 91.88 207 GLU A N 1
ATOM 1563 C CA . GLU A 1 207 ? -11.277 6.279 38.266 1.00 91.88 207 GLU A CA 1
ATOM 1564 C C . GLU A 1 207 ? -12.455 5.367 38.591 1.00 91.88 207 GLU A C 1
ATOM 1566 O O . GLU A 1 207 ? -12.752 5.125 39.768 1.00 91.88 207 GLU A O 1
ATOM 1571 N N . ARG A 1 208 ? -13.072 4.769 37.563 1.00 92.25 208 ARG A N 1
ATOM 1572 C CA . ARG A 1 208 ? -14.143 3.778 37.751 1.00 92.25 208 ARG A CA 1
ATOM 1573 C C . ARG A 1 208 ? -13.659 2.583 38.555 1.00 92.25 208 ARG A C 1
ATOM 1575 O O . ARG A 1 208 ? -14.351 2.151 39.477 1.00 92.25 208 ARG A O 1
ATOM 1582 N N . MET A 1 209 ? -12.469 2.061 38.257 1.00 94.81 209 MET A N 1
ATOM 1583 C CA . MET A 1 209 ? -11.913 0.920 38.983 1.00 94.81 209 MET A CA 1
ATOM 1584 C C . MET A 1 209 ? -11.647 1.253 40.459 1.00 94.81 209 MET A C 1
ATOM 1586 O O . MET A 1 209 ? -11.959 0.452 41.345 1.00 94.81 209 MET A O 1
ATOM 1590 N N . SER A 1 210 ? -11.138 2.455 40.745 1.00 94.56 210 SER A N 1
ATOM 1591 C CA . SER A 1 210 ? -10.951 2.946 42.115 1.00 94.56 210 SER A CA 1
ATOM 1592 C C . SER A 1 210 ? -12.278 3.010 42.882 1.00 94.56 210 SER A C 1
ATOM 1594 O O . SER A 1 210 ? -12.388 2.463 43.986 1.00 94.56 210 SER A O 1
ATOM 1596 N N . GLN A 1 211 ? -13.329 3.578 42.275 1.00 94.88 211 GLN A N 1
ATOM 1597 C CA . GLN A 1 211 ? -14.655 3.635 42.899 1.00 94.88 211 GLN A CA 1
ATOM 1598 C C . GLN A 1 211 ? -15.275 2.247 43.088 1.00 94.88 211 GLN A C 1
ATOM 1600 O O . GLN A 1 211 ? -15.869 1.988 44.132 1.00 94.88 211 GLN A O 1
ATOM 1605 N N . LEU A 1 212 ? -15.091 1.318 42.147 1.00 95.44 212 LEU A N 1
ATOM 1606 C CA . LEU A 1 212 ? -15.562 -0.062 42.297 1.00 95.44 212 LEU A CA 1
ATOM 1607 C C . LEU A 1 212 ? -14.912 -0.773 43.487 1.00 95.44 212 LEU A C 1
ATOM 1609 O O . LEU A 1 212 ? -15.598 -1.477 44.231 1.00 95.44 212 LEU A O 1
ATOM 1613 N N . ASN A 1 213 ? -13.609 -0.581 43.690 1.00 95.25 213 ASN A N 1
ATOM 1614 C CA . ASN A 1 213 ? -12.894 -1.145 44.833 1.00 95.25 213 ASN A CA 1
ATOM 1615 C C . ASN A 1 213 ? -13.374 -0.536 46.155 1.00 95.25 213 ASN A C 1
ATOM 1617 O O . ASN A 1 213 ? -13.634 -1.265 47.111 1.00 95.25 213 ASN A O 1
ATOM 1621 N N . LEU A 1 214 ? -13.564 0.785 46.197 1.00 95.62 214 LEU A N 1
ATOM 1622 C CA . LEU A 1 214 ? -14.090 1.473 47.375 1.00 95.62 214 LEU A CA 1
ATOM 1623 C C . LEU A 1 214 ? -15.531 1.039 47.700 1.00 95.62 214 LEU A C 1
ATOM 1625 O O . LEU A 1 214 ? -15.858 0.822 48.869 1.00 95.62 214 LEU A O 1
ATOM 1629 N N . ALA A 1 215 ? -16.375 0.851 46.679 1.00 95.81 215 ALA A N 1
ATOM 1630 C CA . ALA A 1 215 ? -17.737 0.343 46.825 1.00 95.81 215 ALA A CA 1
ATOM 1631 C C . ALA A 1 215 ? -17.749 -1.070 47.420 1.00 95.81 215 ALA A C 1
ATOM 1633 O O . ALA A 1 215 ? -18.515 -1.350 48.342 1.00 95.81 215 ALA A O 1
ATOM 1634 N N . LEU A 1 216 ? -16.878 -1.953 46.920 1.00 96.62 216 LEU A N 1
ATOM 1635 C CA . LEU A 1 216 ? -16.749 -3.320 47.416 1.00 96.62 216 LEU A CA 1
ATOM 1636 C C . LEU A 1 216 ? -16.358 -3.341 48.897 1.00 96.62 216 LEU A C 1
ATOM 1638 O O . LEU A 1 216 ? -17.027 -4.004 49.690 1.00 96.62 216 LEU A O 1
ATOM 1642 N N . SER A 1 217 ? -15.321 -2.584 49.269 1.00 95.25 217 SER A N 1
ATOM 1643 C CA . SER A 1 217 ? -14.855 -2.475 50.654 1.00 95.25 217 SER A CA 1
ATOM 1644 C C . SER A 1 217 ? -15.938 -1.926 51.583 1.00 95.25 217 SER A C 1
ATOM 1646 O O . SER A 1 217 ? -16.110 -2.438 52.677 1.00 95.25 217 SER A O 1
ATOM 1648 N N . ARG A 1 218 ? -16.726 -0.936 51.144 1.00 94.38 218 ARG A N 1
ATOM 1649 C CA . ARG A 1 218 ? -17.834 -0.359 51.933 1.00 94.38 218 ARG A CA 1
ATOM 1650 C C . ARG A 1 218 ? -19.014 -1.308 52.149 1.00 94.38 218 ARG A C 1
ATOM 1652 O O . ARG A 1 218 ? -19.760 -1.127 53.106 1.00 94.38 218 ARG A O 1
ATOM 1659 N N . LEU A 1 219 ? -19.260 -2.241 51.229 1.00 94.12 219 LEU A N 1
ATOM 1660 C CA . LEU A 1 219 ? -20.405 -3.155 51.315 1.00 94.12 219 LEU A CA 1
ATOM 1661 C C . LEU A 1 219 ? -20.078 -4.469 52.026 1.00 94.12 219 LEU A C 1
ATOM 1663 O O . LEU A 1 219 ? -21.014 -5.137 52.466 1.00 94.12 219 LEU A O 1
ATOM 1667 N N . LEU A 1 220 ? -18.797 -4.851 52.080 1.00 91.56 220 LEU A N 1
ATOM 1668 C CA . LEU A 1 220 ? -18.336 -6.155 52.571 1.00 91.56 220 LEU A CA 1
ATOM 1669 C C . LEU A 1 220 ? -17.295 -6.090 53.697 1.00 91.56 220 LEU A C 1
ATOM 1671 O O . LEU A 1 220 ? -17.000 -7.141 54.266 1.00 91.56 220 LEU A O 1
ATOM 1675 N N . GLY A 1 221 ? -16.701 -4.923 53.948 1.00 76.12 221 GLY A N 1
ATOM 1676 C CA . GLY A 1 221 ? -15.832 -4.652 55.096 1.00 76.12 221 GLY A CA 1
ATOM 1677 C C . GLY A 1 221 ? -16.630 -4.112 56.268 1.00 76.12 221 GLY A C 1
ATOM 1678 O O . GLY A 1 221 ? -16.221 -4.417 57.405 1.00 76.12 221 GLY A O 1
#

Nearest PDB structures (foldseek):
  4tx3-assembly1_B  TM=5.164E-01  e=3.329E+00  Actinoplanes teichomyceticus
  8f7g-assembly1_A  TM=2.980E-01  e=4.964E+00  Bacillus subtilis
  6ad3-assembly1_A  TM=2.428E-01  e=2.970E+00  Monascus pilosus
  8jbr-assembly1_A  TM=2.880E-01  e=4.429E+00  Microcystis aeruginosa PCC 7806
  2vsq-assembly1_A  TM=2.901E-01  e=8.785E+00  Bacillus subtilis

Secondary structure (DSSP, 8-state):
----------PEEEEEEE--HHHHHHHHHHHHHTT--HHHHHHHHHHHS-HHHHTTSPP--SPPTT--EEEE--SSTTTTPEEEE--EEEEEEETT--HHHHHHHHHHHHHHHHTS-------HHHHHHHHHHHHHHHHHHHHHHHHHHHHHHHSPPP-TT---SHHHHHHHTT--TT----HHHHHHHHHHHHHHH-TTSTT--HHHHHHHHHHHHHHH-

Foldseek 3Di:
DDDPPDPDPQDKDKDWFAAAPVLQVLLVVLCVVVVHALQVLLVVLPVQPDPVRLVPQDQNDHYDPVRWDWDQDCDDPRHRDIDTDGDTGIYIDGPDDDSSSSRSSSSQSSCVVVVVDDD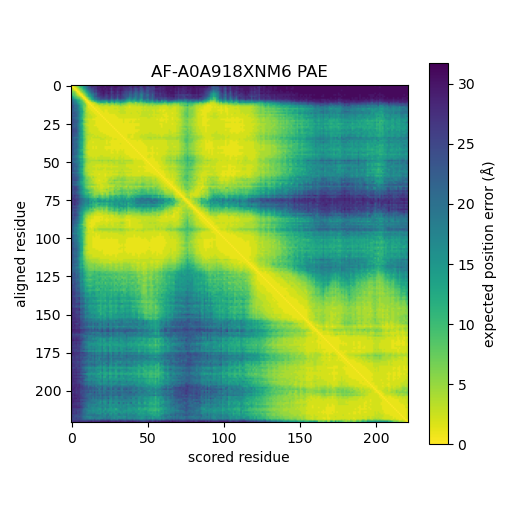DDADPVNVVVVVVVVVVVVVVVVVVVVVVVVCVVPQQDQDPVADDALLLLCSLLPHHSPDDDDLVRLVVSLVVVCQQQPCPDPNHDPSSNVSSVVSNVRNPD

Solvent-accessible surface area (backbone atoms only — not comparable to full-atom values): 12978 Å² total; per-residue (Å²): 134,82,82,84,74,72,79,78,78,67,59,74,33,82,45,79,34,62,22,33,57,70,57,45,50,53,46,50,52,51,16,60,78,67,77,45,47,64,37,51,50,27,47,55,38,62,74,74,44,56,71,74,62,47,69,67,44,73,61,82,52,65,41,55,94,83,51,58,43,77,40,68,33,86,62,70,101,54,48,77,41,74,45,77,40,75,26,58,49,74,34,68,43,62,62,88,78,52,60,62,58,52,44,14,27,44,45,50,51,49,32,40,76,71,68,77,42,84,90,77,91,78,52,75,64,55,55,49,50,52,52,50,51,52,54,51,50,52,51,52,50,53,50,51,51,52,51,52,50,53,51,58,74,72,44,82,74,78,58,90,86,54,76,84,50,68,41,45,27,30,41,75,70,72,42,60,60,85,63,83,75,51,74,67,57,50,54,53,47,49,53,58,50,44,66,45,22,32,69,92,34,101,60,38,31,67,68,58,41,52,50,52,53,53,23,51,47,72,75,76,106

Organism: NCBI:txid1633335

Mean predicted aligned error: 11.09 Å